Protein AF-A0AAQ0C2B1-F1 (afdb_monomer)

Solvent-accessible surface area (backbone atoms only — not comparable to full-atom values): 13286 Å² total; per-residue (Å²): 134,68,76,77,57,63,66,74,75,57,75,48,73,36,28,40,18,44,53,30,24,50,53,28,52,51,28,47,50,51,52,67,69,47,67,98,78,74,79,53,87,77,52,56,45,44,55,59,55,31,13,59,78,57,73,50,56,42,64,50,19,51,37,23,38,47,22,67,72,57,30,52,71,67,54,44,49,36,21,60,72,56,66,36,53,40,71,40,44,37,50,42,29,73,47,57,65,71,58,40,49,58,33,50,75,64,32,62,67,46,37,51,50,51,16,51,52,48,53,60,71,68,50,73,91,70,77,93,75,81,90,84,80,90,79,85,87,89,85,84,89,91,84,85,86,89,85,90,88,79,90,83,84,94,83,77,81,81,75,75,77,70,59,68,70,59,53,53,52,54,52,50,52,50,32,62,76,70,67,52,60,68,66,63,52,51,50,54,49,59,74,67,60,60,95,83,70,59,62,67,60,51,52,52,51,49,55,53,50,52,59,47,48,59,56,52,67,72,70,111

Nearest PDB structures (foldseek):
  6zkd-assembly1_V  TM=1.939E-01  e=1.535E+00  Ovis aries
  8q1p-assembly1_Y  TM=1.867E-01  e=1.792E+00  Bos taurus
  7v2c-assembly1_V  TM=1.928E-01  e=2.205E+00  Sus scrofa
  7b93-assembly1_Y  TM=1.907E-01  e=3.167E+00  Mus musculus
  8q0m-assembly1_Y  TM=1.874E-01  e=5.047E+00  Bos taurus

Organism: NCBI:txid353

Mean predicted aligned error: 19.46 Å

Radius of gyration: 26.16 Å; Cα contacts (8 Å, |Δi|>4): 152; chains: 1; bounding box: 75×43×77 Å

pLDDT: mean 70.36, std 20.09, range [27.22, 93.25]

Structure (mmCIF, N/CA/C/O backbone):
data_AF-A0AAQ0C2B1-F1
#
_entry.id   AF-A0AAQ0C2B1-F1
#
loop_
_atom_site.group_PDB
_atom_site.id
_atom_site.type_symbol
_atom_site.label_atom_id
_atom_site.label_alt_id
_atom_site.label_comp_id
_atom_site.label_asym_id
_atom_site.label_entity_id
_atom_site.label_seq_id
_atom_site.pdbx_PDB_ins_code
_atom_site.Cartn_x
_atom_site.Cartn_y
_atom_site.Cartn_z
_atom_site.occupancy
_atom_site.B_iso_or_equiv
_atom_site.auth_seq_id
_atom_site.auth_comp_id
_atom_site.auth_asym_id
_atom_site.auth_atom_id
_atom_site.pdbx_PDB_model_num
ATOM 1 N N . MET A 1 1 ? -10.155 25.032 7.505 1.00 44.25 1 MET A N 1
ATOM 2 C CA . MET A 1 1 ? -10.564 24.453 6.199 1.00 44.25 1 MET A CA 1
ATOM 3 C C . MET A 1 1 ? -9.423 24.284 5.176 1.00 44.25 1 MET A C 1
ATOM 5 O O . MET A 1 1 ? -9.689 23.780 4.092 1.00 44.25 1 MET A O 1
ATOM 9 N N . LEU A 1 2 ? -8.152 24.593 5.498 1.00 39.84 2 LEU A N 1
ATOM 10 C CA . LEU A 1 2 ? -7.014 24.322 4.593 1.00 39.84 2 LEU A CA 1
ATOM 11 C C . LEU A 1 2 ? -6.317 22.961 4.826 1.00 39.84 2 LEU A C 1
ATOM 13 O O . LEU A 1 2 ? -5.703 22.435 3.905 1.00 39.84 2 LEU A O 1
ATOM 17 N N . SER A 1 3 ? -6.459 22.338 6.000 1.00 42.38 3 SER A N 1
ATOM 18 C CA . SER A 1 3 ? -5.676 21.140 6.369 1.00 42.38 3 SER A CA 1
ATOM 19 C C . SER A 1 3 ? -6.206 19.807 5.807 1.00 42.38 3 SER A C 1
ATOM 21 O O . SER A 1 3 ? -5.433 18.880 5.576 1.00 42.38 3 SER A O 1
ATOM 23 N N . LEU A 1 4 ? -7.507 19.712 5.501 1.00 44.81 4 LEU A N 1
ATOM 24 C CA . LEU A 1 4 ? -8.115 18.521 4.877 1.00 44.81 4 LEU A CA 1
ATOM 25 C C . LEU A 1 4 ? -7.872 18.442 3.356 1.00 44.81 4 LEU A C 1
ATOM 27 O O . LEU A 1 4 ? -7.979 17.369 2.769 1.00 44.81 4 LEU A O 1
ATOM 31 N N . ASN A 1 5 ? -7.512 19.558 2.707 1.00 40.19 5 ASN A N 1
ATOM 32 C CA . ASN A 1 5 ? -7.232 19.602 1.265 1.00 40.19 5 ASN A CA 1
ATOM 33 C C . ASN A 1 5 ? -5.749 19.389 0.910 1.00 40.19 5 ASN A C 1
ATOM 35 O O . ASN A 1 5 ? -5.464 19.013 -0.226 1.00 40.19 5 ASN A O 1
ATOM 39 N N . LEU A 1 6 ? -4.814 19.545 1.858 1.00 43.47 6 LEU A N 1
ATOM 40 C CA . LEU A 1 6 ? -3.384 19.270 1.633 1.00 43.47 6 LEU A CA 1
ATOM 41 C C . LEU A 1 6 ? -3.117 17.778 1.345 1.00 43.47 6 LEU A C 1
ATOM 43 O O . LEU A 1 6 ? -2.279 17.452 0.509 1.00 43.47 6 LEU A O 1
ATOM 47 N N . HIS A 1 7 ? -3.912 16.882 1.941 1.00 48.50 7 HIS A N 1
ATOM 48 C CA . HIS A 1 7 ? -3.834 15.429 1.736 1.00 48.50 7 HIS A CA 1
ATOM 49 C C . HIS A 1 7 ? -4.564 14.928 0.475 1.00 48.50 7 HIS A C 1
ATOM 51 O O . HIS A 1 7 ? -4.318 13.812 0.032 1.00 48.50 7 HIS A O 1
ATOM 57 N N . ARG A 1 8 ? -5.446 15.731 -0.144 1.00 54.75 8 ARG A N 1
ATOM 58 C CA . ARG A 1 8 ? -6.233 15.302 -1.323 1.00 54.75 8 ARG A CA 1
ATOM 59 C C . ARG A 1 8 ? -5.442 15.270 -2.633 1.00 54.75 8 ARG A C 1
ATOM 61 O O . ARG A 1 8 ? -5.957 14.747 -3.616 1.00 54.75 8 ARG A O 1
ATOM 68 N N . ARG A 1 9 ? -4.243 15.862 -2.685 1.00 57.81 9 ARG A N 1
ATOM 69 C CA . ARG A 1 9 ? -3.481 16.049 -3.939 1.00 57.81 9 ARG A CA 1
ATOM 70 C C . ARG A 1 9 ? -2.057 15.502 -3.915 1.00 57.81 9 ARG A C 1
ATOM 72 O O . ARG A 1 9 ? -1.361 15.606 -4.919 1.00 57.81 9 ARG A O 1
ATOM 79 N N . GLN A 1 10 ? -1.620 14.924 -2.803 1.00 69.06 10 GLN A N 1
ATOM 80 C CA . GLN A 1 10 ? -0.302 14.308 -2.714 1.00 69.06 10 GLN A CA 1
ATOM 81 C C . GLN A 1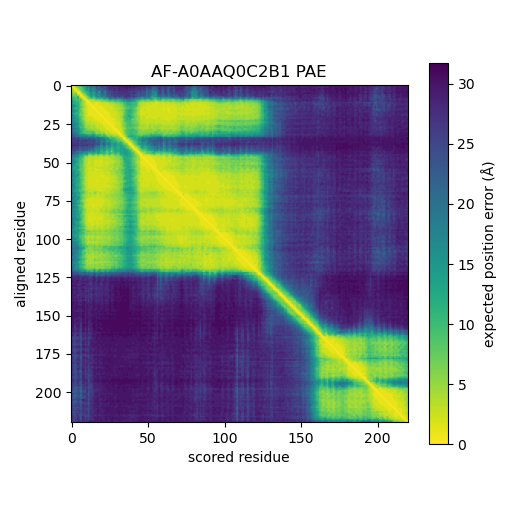 10 ? -0.454 12.800 -2.887 1.00 69.06 10 GLN A C 1
ATOM 83 O O . GLN A 1 10 ? -1.176 12.151 -2.134 1.00 69.06 10 GLN A O 1
ATOM 88 N N . LEU A 1 11 ? 0.206 12.248 -3.906 1.00 76.69 11 LEU A N 1
ATOM 89 C CA . LEU A 1 11 ? 0.270 10.804 -4.105 1.00 76.69 11 LEU A CA 1
ATOM 90 C C . LEU A 1 11 ? 0.937 10.159 -2.886 1.00 76.69 11 LEU A C 1
ATOM 92 O O . LEU A 1 11 ? 2.037 10.556 -2.489 1.00 76.69 11 LEU A O 1
ATOM 96 N N . SER A 1 12 ? 0.299 9.139 -2.313 1.00 86.06 12 SER A N 1
ATOM 97 C CA . SER A 1 12 ? 0.897 8.376 -1.220 1.00 86.06 12 SER A CA 1
ATOM 98 C C . SER A 1 12 ? 2.158 7.647 -1.697 1.00 86.06 12 SER A C 1
ATOM 100 O O . SER A 1 12 ? 2.358 7.416 -2.892 1.00 86.06 12 SER A O 1
ATOM 102 N N . ILE A 1 13 ? 3.021 7.240 -0.762 1.00 86.19 13 ILE A N 1
ATOM 103 C CA . ILE A 1 13 ? 4.246 6.485 -1.079 1.00 86.19 13 ILE A CA 1
ATOM 104 C C . ILE A 1 13 ? 3.927 5.229 -1.904 1.00 86.19 13 ILE A C 1
ATOM 106 O O . ILE A 1 13 ? 4.666 4.904 -2.831 1.00 86.19 13 ILE A O 1
ATOM 110 N N . ALA A 1 14 ? 2.815 4.552 -1.603 1.00 86.06 14 ALA A N 1
ATOM 111 C CA . ALA A 1 14 ? 2.390 3.366 -2.337 1.00 86.06 14 ALA A CA 1
ATOM 112 C C . ALA A 1 14 ? 2.010 3.689 -3.789 1.00 86.06 14 ALA A C 1
ATOM 114 O O . ALA A 1 14 ? 2.415 2.983 -4.708 1.00 86.06 14 ALA A O 1
ATOM 115 N N . GLN A 1 15 ? 1.306 4.801 -3.998 1.00 88.81 15 GLN A N 1
ATOM 116 C CA . GLN A 1 15 ? 0.897 5.254 -5.326 1.00 88.81 15 GLN A CA 1
ATOM 117 C C . GLN A 1 15 ? 2.096 5.720 -6.155 1.00 88.81 15 GLN A C 1
ATOM 119 O O . GLN A 1 15 ? 2.230 5.337 -7.314 1.00 88.81 15 GLN A O 1
ATOM 124 N N . ARG A 1 16 ? 3.016 6.480 -5.544 1.00 89.25 16 ARG A N 1
ATOM 125 C CA . ARG A 1 16 ? 4.289 6.882 -6.166 1.00 89.25 16 ARG A CA 1
ATOM 126 C C . ARG A 1 16 ? 5.096 5.656 -6.579 1.00 89.25 16 ARG A C 1
ATOM 128 O O . ARG A 1 16 ? 5.609 5.622 -7.684 1.00 89.25 16 ARG A O 1
ATOM 135 N N . ALA A 1 17 ? 5.166 4.623 -5.745 1.00 87.62 17 ALA A N 1
ATOM 136 C CA . ALA A 1 17 ? 5.911 3.411 -6.074 1.00 87.62 17 ALA A CA 1
ATOM 137 C C . ALA A 1 17 ? 5.353 2.667 -7.297 1.00 87.62 17 ALA A C 1
ATOM 139 O O . ALA A 1 17 ? 6.138 2.224 -8.130 1.00 87.62 17 ALA A O 1
ATOM 140 N N . VAL A 1 18 ? 4.025 2.574 -7.439 1.00 88.06 18 VAL A N 1
ATOM 141 C CA . VAL A 1 18 ? 3.394 1.973 -8.630 1.00 88.06 18 VAL A CA 1
ATOM 142 C C . VAL A 1 18 ? 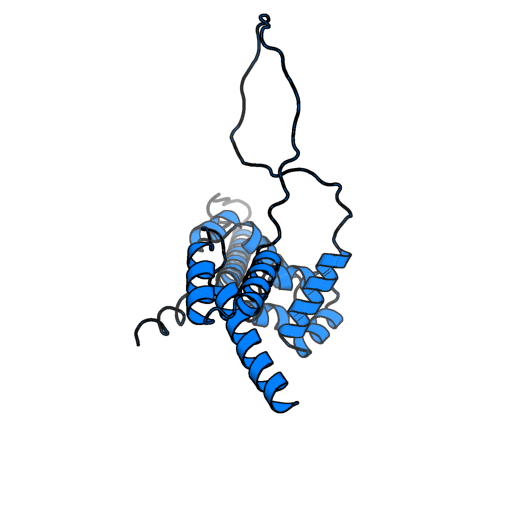3.699 2.794 -9.883 1.00 88.06 18 VAL A C 1
ATOM 144 O O . VA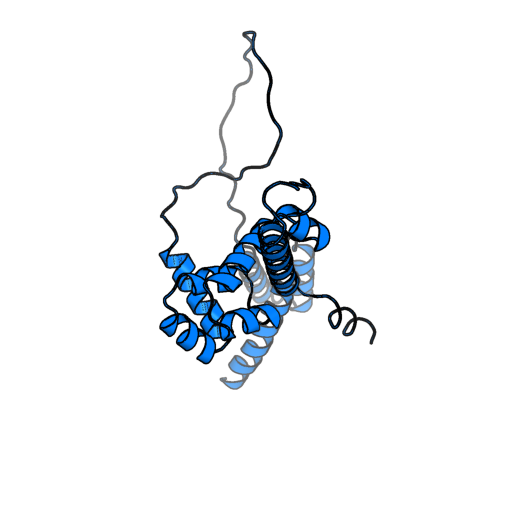L A 1 18 ? 4.124 2.228 -10.884 1.00 88.06 18 VAL A O 1
ATOM 147 N N . ILE A 1 19 ? 3.590 4.124 -9.812 1.00 88.56 19 ILE A N 1
ATOM 148 C CA . ILE A 1 19 ? 3.911 5.006 -10.947 1.00 88.56 19 ILE A CA 1
ATOM 149 C C . ILE A 1 19 ? 5.396 4.895 -11.331 1.00 88.56 19 ILE A C 1
ATOM 151 O O . ILE A 1 19 ? 5.717 4.834 -12.514 1.00 88.56 19 ILE A O 1
ATOM 155 N N . ALA A 1 20 ? 6.312 4.823 -10.356 1.00 87.19 20 ALA A N 1
ATOM 156 C CA . ALA A 1 20 ? 7.737 4.598 -10.623 1.00 87.19 20 ALA A CA 1
ATOM 157 C C . ALA A 1 20 ? 7.978 3.252 -11.315 1.00 87.19 20 ALA A C 1
ATOM 159 O O . ALA A 1 20 ? 8.759 3.184 -12.260 1.00 87.19 20 ALA A O 1
ATOM 160 N N . ALA A 1 21 ? 7.307 2.194 -10.856 1.00 87.94 21 ALA A N 1
ATOM 161 C CA . ALA A 1 21 ? 7.418 0.867 -11.445 1.00 87.94 21 ALA A CA 1
ATOM 162 C C . ALA A 1 21 ? 6.922 0.840 -12.900 1.00 87.94 21 ALA A C 1
ATOM 164 O O . ALA A 1 21 ? 7.595 0.285 -13.768 1.00 87.94 21 ALA A O 1
ATOM 165 N N . GLU A 1 22 ? 5.784 1.478 -13.181 1.00 86.38 22 GLU A N 1
ATOM 166 C CA . GLU A 1 22 ? 5.241 1.612 -14.536 1.00 86.38 22 GLU A CA 1
ATOM 167 C C . GLU A 1 22 ? 6.163 2.440 -15.439 1.00 86.38 22 GLU A C 1
ATOM 169 O O . GLU A 1 22 ? 6.459 2.021 -16.557 1.00 86.38 22 GLU A O 1
ATOM 174 N N . LEU A 1 23 ? 6.682 3.570 -14.947 1.00 85.06 23 LEU A N 1
ATOM 175 C CA . LEU A 1 23 ? 7.605 4.427 -15.694 1.00 85.06 23 LEU A CA 1
ATOM 176 C C . LEU A 1 23 ? 8.901 3.689 -16.058 1.00 85.06 23 LEU A C 1
ATOM 178 O O . LEU A 1 23 ? 9.348 3.760 -17.203 1.00 85.06 23 LEU A O 1
ATOM 182 N N . SER A 1 24 ? 9.478 2.943 -15.110 1.00 84.12 24 SER A N 1
ATOM 183 C CA . SER A 1 24 ? 10.643 2.092 -15.371 1.00 84.12 24 SER A CA 1
ATOM 184 C C . SER A 1 24 ? 10.329 0.992 -16.387 1.00 84.12 24 SER A C 1
ATOM 186 O O . SER A 1 24 ? 11.128 0.763 -17.290 1.00 84.12 24 SER A O 1
ATOM 188 N N . ALA A 1 25 ? 9.164 0.343 -16.293 1.00 82.94 25 ALA A N 1
ATOM 189 C CA . ALA A 1 25 ? 8.771 -0.716 -17.222 1.00 82.94 25 ALA A CA 1
ATOM 190 C C . ALA A 1 25 ? 8.520 -0.201 -18.652 1.00 82.94 25 ALA A C 1
ATOM 192 O O . ALA A 1 25 ? 8.872 -0.880 -19.617 1.00 82.94 25 ALA A O 1
ATOM 193 N N . LEU A 1 26 ? 7.927 0.989 -18.806 1.00 82.19 26 LEU A N 1
ATOM 194 C CA . LEU A 1 26 ? 7.726 1.636 -20.107 1.00 82.19 26 LEU A CA 1
ATOM 195 C C . LEU A 1 26 ? 9.066 1.983 -20.762 1.00 82.19 26 LEU A C 1
ATOM 197 O O . LEU A 1 26 ? 9.311 1.578 -21.896 1.00 82.19 26 LEU A O 1
ATOM 201 N N . ARG A 1 27 ? 9.969 2.624 -20.013 1.00 78.94 27 ARG A N 1
ATOM 202 C CA . ARG A 1 27 ? 11.326 2.967 -20.472 1.00 78.94 27 ARG A CA 1
ATOM 203 C C . ARG A 1 27 ? 12.144 1.732 -20.843 1.00 78.94 27 ARG A C 1
ATOM 205 O O . ARG A 1 27 ? 12.875 1.746 -21.824 1.00 78.94 27 ARG A O 1
ATOM 212 N N . GLU A 1 28 ? 12.010 0.643 -20.085 1.00 78.19 28 GLU A N 1
ATOM 213 C CA . GLU A 1 28 ? 12.671 -0.627 -20.403 1.00 78.19 28 GLU A CA 1
ATOM 214 C C . GLU A 1 28 ? 12.153 -1.228 -21.721 1.00 78.19 28 GLU A C 1
ATOM 216 O O . GLU A 1 28 ? 12.931 -1.795 -22.488 1.00 78.19 28 GLU A O 1
ATOM 221 N N . ARG A 1 29 ? 10.853 -1.096 -22.018 1.00 77.50 29 ARG A N 1
ATOM 222 C CA . ARG A 1 29 ? 10.279 -1.528 -23.304 1.00 77.50 29 ARG A CA 1
ATOM 223 C C . ARG A 1 29 ? 10.745 -0.650 -24.460 1.00 77.50 29 ARG A C 1
ATOM 225 O O . ARG A 1 29 ? 11.100 -1.195 -25.498 1.00 77.50 29 ARG A O 1
ATOM 232 N N . GLU A 1 30 ? 10.775 0.667 -24.275 1.00 75.31 30 GLU A N 1
ATOM 233 C CA . GLU A 1 30 ? 11.295 1.621 -25.265 1.00 75.31 30 GLU A CA 1
ATOM 234 C C . GLU A 1 30 ? 12.771 1.340 -25.574 1.00 75.31 30 GLU A C 1
ATOM 236 O O . GLU A 1 30 ? 13.144 1.209 -26.736 1.00 75.31 30 GLU A O 1
ATOM 241 N N . ALA A 1 31 ? 13.592 1.119 -24.543 1.00 70.94 31 ALA A N 1
ATOM 242 C CA . ALA A 1 31 ? 15.003 0.775 -24.699 1.00 70.94 31 ALA A CA 1
ATOM 243 C C . ALA A 1 31 ? 15.226 -0.569 -25.418 1.00 70.94 31 ALA A C 1
ATOM 245 O O . ALA A 1 31 ? 16.215 -0.720 -26.126 1.00 70.94 31 ALA A O 1
ATOM 246 N N . LYS A 1 32 ? 14.318 -1.543 -25.256 1.00 70.94 32 LYS A N 1
ATOM 247 C CA . LYS A 1 32 ? 14.356 -2.826 -25.986 1.00 70.94 32 LYS A CA 1
ATOM 248 C C . LYS A 1 32 ? 13.837 -2.725 -27.424 1.00 70.94 32 LYS A C 1
ATOM 250 O O . LYS A 1 32 ? 14.148 -3.600 -28.226 1.00 70.94 32 LYS A O 1
ATOM 255 N N . ALA A 1 33 ? 13.013 -1.723 -27.726 1.00 70.69 33 ALA A N 1
ATOM 256 C CA . ALA A 1 33 ? 12.468 -1.481 -29.060 1.00 70.69 33 ALA A CA 1
ATOM 257 C C . ALA A 1 33 ? 13.419 -0.649 -29.938 1.00 70.69 33 ALA A C 1
ATOM 259 O O . ALA A 1 33 ? 13.401 -0.800 -31.160 1.00 70.69 33 ALA A O 1
ATOM 260 N N . SER A 1 34 ? 14.268 0.188 -29.332 1.00 64.06 34 SER A N 1
ATOM 261 C CA . SER A 1 34 ? 15.394 0.825 -30.018 1.00 64.06 34 SER A CA 1
ATOM 262 C C . SER A 1 34 ? 16.446 -0.220 -30.410 1.00 64.06 34 SER A C 1
ATOM 264 O O . SER A 1 34 ? 16.751 -1.135 -29.647 1.00 64.06 34 SER A O 1
ATOM 266 N N . ALA A 1 35 ? 16.975 -0.113 -31.631 1.00 56.94 35 ALA A N 1
ATOM 267 C CA . ALA A 1 35 ? 17.865 -1.106 -32.228 1.00 56.94 35 ALA A CA 1
ATOM 268 C C . ALA A 1 35 ? 19.116 -1.399 -31.363 1.00 56.94 35 ALA A C 1
ATOM 270 O O . ALA A 1 35 ? 19.652 -0.487 -30.726 1.00 56.94 35 ALA A O 1
ATOM 271 N N . PRO A 1 36 ? 19.628 -2.649 -31.360 1.00 50.38 36 PRO A N 1
ATOM 272 C CA . PRO A 1 36 ? 20.829 -3.025 -30.616 1.00 50.38 36 PRO A CA 1
ATOM 273 C C . PRO A 1 36 ? 22.061 -2.332 -31.218 1.00 50.38 36 PRO A C 1
ATOM 275 O O . PRO A 1 36 ? 22.665 -2.826 -32.165 1.00 50.38 36 PRO A O 1
ATOM 278 N N . GLY A 1 37 ? 22.413 -1.159 -30.696 1.00 54.28 37 GLY A N 1
ATOM 279 C CA . GLY A 1 37 ? 23.564 -0.385 -31.170 1.00 54.28 37 GLY A CA 1
ATOM 280 C C . GLY A 1 37 ? 23.618 1.046 -30.640 1.00 54.28 37 GLY A C 1
ATOM 281 O O . GLY A 1 37 ? 24.705 1.567 -30.417 1.00 54.28 37 GLY A O 1
ATOM 282 N N . GLU A 1 38 ? 22.470 1.655 -30.340 1.00 50.41 38 GLU A N 1
ATOM 283 C CA . GLU A 1 38 ? 22.405 2.959 -29.672 1.00 50.41 38 GLU A CA 1
ATOM 284 C C . GLU A 1 38 ? 22.199 2.756 -28.169 1.00 50.41 38 GLU A C 1
ATOM 286 O O . GLU A 1 38 ? 21.137 3.012 -27.604 1.00 50.41 38 GLU A O 1
ATOM 291 N N . THR A 1 39 ? 23.226 2.244 -27.486 1.00 47.75 39 THR A N 1
ATOM 292 C CA . THR A 1 39 ? 23.254 2.236 -26.020 1.00 47.75 39 THR A CA 1
ATOM 293 C C . THR A 1 39 ? 23.544 3.647 -25.524 1.00 47.75 39 THR A C 1
ATOM 295 O O . THR A 1 39 ? 24.626 3.944 -25.017 1.00 47.75 39 THR A O 1
ATOM 298 N N . SER A 1 40 ? 22.577 4.549 -25.660 1.00 47.59 40 SER A N 1
ATOM 299 C CA . SER A 1 40 ? 22.545 5.716 -24.794 1.00 47.59 40 SER A CA 1
ATOM 300 C C . SER A 1 40 ? 22.396 5.173 -23.374 1.00 47.59 40 SER A C 1
ATOM 302 O O . SER A 1 40 ? 21.342 4.658 -22.997 1.00 47.59 40 SER A O 1
ATOM 304 N N . HIS A 1 41 ? 23.469 5.253 -22.586 1.00 48.12 41 HIS A N 1
ATOM 305 C CA . HIS A 1 41 ? 23.475 4.910 -21.161 1.00 48.12 41 HIS A CA 1
ATOM 306 C C . HIS A 1 41 ? 22.384 5.656 -20.355 1.00 48.12 41 HIS A C 1
ATOM 308 O O . HIS A 1 41 ? 22.092 5.271 -19.226 1.00 48.12 41 HIS A O 1
ATOM 314 N N . ASP A 1 42 ? 21.735 6.654 -20.964 1.00 50.22 42 ASP A N 1
ATOM 315 C CA . ASP A 1 42 ? 20.634 7.458 -20.429 1.00 50.22 42 ASP A CA 1
ATOM 316 C C . ASP A 1 42 ? 19.212 6.906 -20.681 1.00 50.22 42 ASP A C 1
ATOM 318 O O . ASP A 1 42 ? 18.250 7.395 -20.082 1.00 50.22 42 ASP A O 1
ATOM 322 N N . SER A 1 43 ? 19.027 5.905 -21.553 1.00 50.88 43 SER A N 1
ATOM 323 C CA . SER A 1 43 ? 17.678 5.533 -22.033 1.00 50.88 43 SER A CA 1
ATOM 324 C C . SER A 1 43 ? 16.902 4.612 -21.087 1.00 50.88 43 SER A C 1
ATOM 326 O O . SER A 1 43 ? 15.673 4.686 -21.007 1.00 50.88 43 SER A O 1
ATOM 328 N N . ALA A 1 44 ? 17.591 3.769 -20.317 1.00 56.12 44 ALA A N 1
ATOM 329 C CA . ALA A 1 44 ? 16.950 2.912 -19.328 1.00 56.12 44 ALA A CA 1
ATOM 330 C C . ALA A 1 44 ? 16.848 3.660 -17.994 1.00 56.12 44 ALA A C 1
ATOM 332 O O . ALA A 1 44 ? 17.810 3.746 -17.232 1.00 56.12 44 ALA A O 1
ATOM 333 N N . MET A 1 45 ? 15.662 4.188 -17.681 1.00 67.31 45 MET A N 1
ATOM 334 C CA . MET A 1 45 ? 15.404 4.716 -16.343 1.00 67.31 45 MET A CA 1
ATOM 335 C C . MET A 1 45 ? 15.384 3.559 -15.336 1.00 67.31 45 MET A C 1
ATOM 337 O O . MET A 1 45 ? 14.350 2.931 -15.094 1.00 67.31 45 MET A O 1
ATOM 341 N N . GLY A 1 46 ? 16.549 3.282 -14.752 1.00 74.81 46 GLY A N 1
ATOM 342 C CA . GLY A 1 46 ? 16.704 2.281 -13.707 1.00 74.81 46 GLY A CA 1
ATOM 343 C C . GLY A 1 46 ? 15.852 2.602 -12.478 1.00 74.81 46 GLY A C 1
ATOM 344 O O . GLY A 1 46 ? 15.482 3.753 -12.233 1.00 74.81 46 GLY A O 1
ATOM 345 N N . ILE A 1 47 ? 15.579 1.569 -11.677 1.00 78.94 47 ILE A N 1
ATOM 346 C CA . ILE A 1 47 ? 14.812 1.642 -10.421 1.00 78.94 47 ILE A CA 1
ATOM 347 C C . ILE A 1 47 ? 15.279 2.813 -9.542 1.00 78.94 47 ILE A C 1
ATOM 349 O O . ILE A 1 47 ? 14.455 3.503 -8.950 1.00 78.94 47 ILE A O 1
ATOM 353 N N . GLU A 1 48 ? 16.587 3.078 -9.486 1.00 81.81 48 GLU A N 1
ATOM 354 C CA . GLU A 1 48 ? 17.146 4.192 -8.715 1.00 81.81 48 GLU A CA 1
ATOM 355 C C . GLU A 1 48 ? 16.772 5.571 -9.257 1.00 81.81 48 GLU A C 1
ATOM 357 O O . GLU A 1 48 ? 16.473 6.479 -8.482 1.00 81.81 48 GLU A O 1
ATOM 362 N N . GLN A 1 49 ? 16.766 5.739 -10.578 1.00 82.00 49 GLN A N 1
ATOM 363 C CA . GLN A 1 49 ? 16.425 7.011 -11.201 1.00 82.00 49 GLN A CA 1
ATOM 364 C C . GLN A 1 49 ? 14.930 7.303 -11.041 1.00 82.00 49 GLN A C 1
ATOM 366 O O . GLN A 1 49 ? 14.559 8.417 -10.669 1.00 82.00 49 GLN A O 1
ATOM 371 N N . ALA A 1 50 ? 14.080 6.288 -11.222 1.00 82.44 50 ALA A N 1
ATOM 372 C CA . ALA A 1 50 ? 12.652 6.393 -10.939 1.00 82.44 50 ALA A CA 1
ATOM 373 C C . ALA A 1 50 ? 12.399 6.695 -9.453 1.00 82.44 50 ALA A C 1
ATOM 375 O O . ALA A 1 50 ? 11.607 7.575 -9.127 1.00 82.44 50 ALA A O 1
ATOM 376 N N . ALA A 1 51 ? 13.125 6.037 -8.545 1.00 83.56 51 ALA A N 1
ATOM 377 C CA . ALA A 1 51 ? 13.031 6.283 -7.110 1.00 83.56 51 ALA A CA 1
ATOM 378 C C . ALA A 1 51 ? 13.415 7.722 -6.726 1.00 83.56 51 ALA A C 1
ATOM 380 O O . ALA A 1 51 ? 12.706 8.339 -5.933 1.00 83.56 51 ALA A O 1
ATOM 381 N N . LYS A 1 52 ? 14.482 8.280 -7.318 1.00 85.94 52 LYS A N 1
ATOM 382 C CA . LYS A 1 52 ? 14.901 9.678 -7.110 1.00 85.94 52 LYS A CA 1
ATOM 383 C C . LYS A 1 52 ? 13.867 10.673 -7.633 1.00 85.94 52 LYS A C 1
ATOM 385 O O . LYS A 1 52 ? 13.466 11.562 -6.888 1.00 85.94 52 LYS A O 1
ATOM 390 N N . LEU A 1 53 ? 13.396 10.498 -8.871 1.00 82.88 53 LEU A N 1
ATOM 391 C CA . LEU A 1 53 ? 12.384 11.372 -9.488 1.00 82.88 53 LEU A CA 1
ATOM 392 C C . LEU A 1 53 ? 11.100 11.430 -8.666 1.00 82.88 53 LEU A C 1
ATOM 394 O O . LEU A 1 53 ? 10.504 12.486 -8.469 1.00 82.88 53 LEU A O 1
ATOM 398 N N . LEU A 1 54 ? 10.695 10.270 -8.166 1.00 82.44 54 LEU A N 1
ATOM 399 C CA . LEU A 1 54 ? 9.502 10.109 -7.365 1.00 82.44 54 LEU A CA 1
ATOM 400 C C . LEU A 1 54 ? 9.796 10.147 -5.875 1.00 82.44 54 LEU A C 1
ATOM 402 O O . LEU A 1 54 ? 8.890 9.797 -5.141 1.00 82.44 54 LEU A O 1
ATOM 406 N N . GLY A 1 55 ? 10.977 10.586 -5.419 1.00 85.00 55 GLY A N 1
ATOM 407 C CA . GLY A 1 55 ? 11.368 10.790 -4.015 1.00 85.00 55 GLY A CA 1
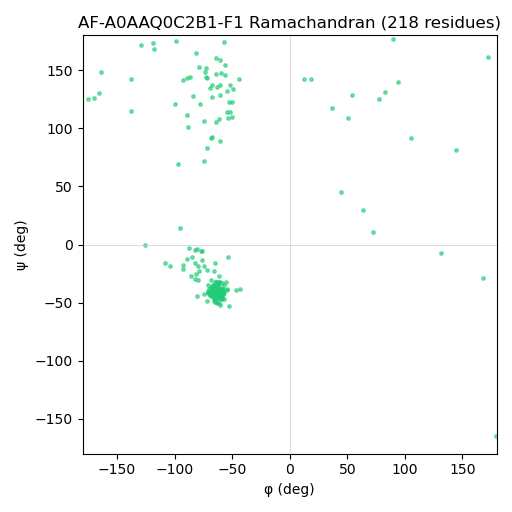ATOM 408 C C . GLY A 1 55 ? 10.981 9.662 -3.047 1.00 85.00 55 GLY A C 1
ATOM 409 O O . GLY A 1 55 ? 10.418 9.938 -1.984 1.00 85.00 55 GLY A O 1
ATOM 410 N N . ILE A 1 56 ? 11.206 8.408 -3.435 1.00 88.25 56 ILE A N 1
ATOM 411 C CA . ILE A 1 56 ? 10.933 7.197 -2.645 1.00 88.25 56 ILE A CA 1
ATOM 412 C C . ILE A 1 56 ? 12.165 6.290 -2.614 1.00 88.25 56 ILE A C 1
ATOM 414 O O . ILE A 1 56 ? 13.143 6.526 -3.315 1.00 88.25 56 ILE A O 1
ATOM 418 N N . SER A 1 57 ? 12.138 5.236 -1.793 1.00 88.19 57 SER A N 1
ATOM 419 C CA . SER A 1 57 ? 13.253 4.289 -1.745 1.00 88.19 57 SER A CA 1
ATOM 420 C C . SER A 1 57 ? 13.288 3.400 -3.004 1.00 88.19 57 SER A C 1
ATOM 422 O O . SER A 1 57 ? 12.232 2.958 -3.472 1.00 88.19 57 SER A O 1
ATOM 424 N N . PRO A 1 58 ? 14.484 3.046 -3.515 1.00 87.44 58 PRO A N 1
ATOM 425 C CA . PRO A 1 58 ? 14.631 2.074 -4.604 1.00 87.44 58 PRO A CA 1
ATOM 426 C C . PRO A 1 58 ? 13.978 0.726 -4.286 1.00 87.44 58 PRO A C 1
ATOM 428 O O . PRO A 1 58 ? 13.423 0.062 -5.159 1.00 87.44 58 PRO A O 1
ATOM 431 N N . ARG A 1 59 ? 13.979 0.339 -3.003 1.00 89.12 59 ARG A N 1
ATOM 432 C CA . ARG A 1 59 ? 13.319 -0.879 -2.529 1.00 89.12 59 ARG A CA 1
ATOM 433 C C . ARG A 1 59 ? 11.808 -0.832 -2.750 1.00 89.12 59 ARG A C 1
ATOM 435 O O . ARG A 1 59 ? 11.255 -1.817 -3.218 1.00 89.12 59 ARG A O 1
ATOM 442 N N . SER A 1 60 ? 11.154 0.299 -2.478 1.00 86.75 60 SER A N 1
ATOM 443 C CA . SER A 1 60 ? 9.716 0.458 -2.731 1.00 86.75 60 SER A CA 1
ATOM 444 C C . SER A 1 60 ? 9.380 0.342 -4.216 1.00 86.75 60 SER A C 1
ATOM 446 O O . SER A 1 60 ? 8.372 -0.271 -4.556 1.00 86.75 60 SER A O 1
ATOM 448 N N . VAL A 1 61 ? 10.228 0.888 -5.092 1.00 89.12 61 VAL A N 1
ATOM 449 C CA . VAL A 1 61 ? 10.065 0.760 -6.548 1.00 89.12 61 VAL A CA 1
ATOM 450 C C . VAL A 1 61 ? 10.229 -0.696 -6.982 1.00 89.12 61 VAL A C 1
ATOM 452 O O . VAL A 1 61 ? 9.369 -1.216 -7.678 1.00 89.12 61 VAL A O 1
ATOM 455 N N . SER A 1 62 ? 11.264 -1.392 -6.503 1.00 88.88 62 SER A N 1
ATOM 456 C CA . SER A 1 62 ? 11.483 -2.817 -6.796 1.00 88.88 62 SER A CA 1
ATOM 457 C C . SER A 1 62 ? 10.314 -3.702 -6.339 1.00 88.88 62 SER A C 1
ATOM 459 O O . SER A 1 62 ? 9.795 -4.505 -7.118 1.00 88.88 62 SER A O 1
ATOM 461 N N . SER A 1 63 ? 9.835 -3.504 -5.105 1.00 89.12 63 SER A N 1
ATOM 462 C CA . SER A 1 63 ? 8.655 -4.201 -4.590 1.00 89.12 63 SER A CA 1
ATOM 463 C C . SER A 1 63 ? 7.418 -3.911 -5.448 1.00 89.12 63 SER A C 1
ATOM 465 O O . SER A 1 63 ? 6.699 -4.840 -5.805 1.00 89.12 63 SER A O 1
ATOM 467 N N . ALA A 1 64 ? 7.181 -2.654 -5.841 1.00 90.31 64 ALA A N 1
ATOM 468 C CA . ALA A 1 64 ? 6.057 -2.297 -6.708 1.00 90.31 64 ALA A CA 1
ATOM 469 C C . ALA A 1 64 ? 6.172 -2.923 -8.107 1.00 90.31 64 ALA A C 1
ATOM 471 O O . ALA A 1 64 ? 5.188 -3.473 -8.596 1.00 90.31 64 ALA A O 1
ATOM 472 N N . SER A 1 65 ? 7.362 -2.940 -8.714 1.00 89.94 65 SER A N 1
ATOM 473 C CA . SER A 1 65 ? 7.608 -3.615 -9.997 1.00 89.94 65 SER A CA 1
ATOM 474 C C . SER A 1 65 ? 7.273 -5.100 -9.934 1.00 89.94 65 SER A C 1
ATOM 476 O O . SER A 1 65 ? 6.699 -5.654 -10.872 1.00 89.94 65 SER A O 1
ATOM 478 N N . ARG A 1 66 ? 7.572 -5.753 -8.807 1.00 90.12 66 ARG A N 1
ATOM 479 C CA . ARG A 1 66 ? 7.190 -7.146 -8.586 1.00 90.12 66 ARG A CA 1
ATOM 480 C C . ARG A 1 66 ? 5.675 -7.319 -8.502 1.00 90.12 66 ARG A C 1
ATOM 482 O O . ARG A 1 66 ? 5.147 -8.214 -9.154 1.00 90.12 66 ARG A O 1
ATOM 489 N N . VAL A 1 67 ? 4.977 -6.452 -7.766 1.00 91.94 67 VAL A N 1
ATOM 490 C CA . VAL A 1 67 ? 3.505 -6.486 -7.683 1.00 91.94 67 VAL A CA 1
ATOM 491 C C . VAL A 1 67 ? 2.866 -6.263 -9.054 1.00 91.94 67 VAL A C 1
ATOM 493 O O . VAL A 1 67 ? 1.934 -6.976 -9.396 1.00 91.94 67 VAL A O 1
ATOM 496 N N . VAL A 1 68 ? 3.380 -5.340 -9.870 1.00 89.94 68 VAL A N 1
ATOM 497 C CA . VAL A 1 68 ? 2.863 -5.097 -11.231 1.00 89.94 68 VAL A CA 1
ATOM 498 C C . VAL A 1 68 ? 3.090 -6.305 -12.152 1.00 89.94 68 VAL A C 1
ATOM 500 O O . VAL A 1 68 ? 2.255 -6.594 -13.005 1.00 89.94 68 VAL A O 1
ATOM 503 N N . ARG A 1 69 ? 4.199 -7.036 -11.983 1.00 87.81 69 ARG A N 1
ATOM 504 C CA . ARG A 1 69 ? 4.545 -8.200 -12.817 1.00 87.81 69 ARG A CA 1
ATOM 505 C C . ARG A 1 69 ? 3.826 -9.489 -12.408 1.00 87.81 69 ARG A C 1
ATOM 507 O O . ARG A 1 69 ? 3.402 -10.257 -13.268 1.00 87.81 69 ARG A O 1
ATOM 514 N N . GLU A 1 70 ? 3.772 -9.766 -11.110 1.00 89.69 70 GLU A N 1
ATOM 515 C CA . GLU A 1 70 ? 3.315 -11.047 -10.544 1.00 89.69 70 GLU A CA 1
ATOM 516 C C . GLU A 1 70 ? 1.902 -10.961 -9.946 1.00 89.69 70 GLU A C 1
ATOM 518 O O . GLU A 1 70 ? 1.243 -11.986 -9.755 1.00 89.69 70 GLU A O 1
ATOM 523 N N . GLY A 1 71 ? 1.430 -9.748 -9.654 1.00 89.50 71 GLY A N 1
ATOM 524 C CA . GLY A 1 71 ? 0.139 -9.491 -9.036 1.00 89.50 71 GLY A CA 1
ATOM 525 C C . GLY A 1 71 ? -1.039 -9.567 -10.005 1.00 89.50 71 GLY A C 1
ATOM 526 O O . GLY A 1 71 ? -0.926 -9.302 -11.201 1.00 89.50 71 GLY A O 1
ATOM 527 N N . VAL A 1 72 ? -2.207 -9.900 -9.465 1.00 92.19 72 VAL A N 1
ATOM 528 C CA . VAL A 1 72 ? -3.495 -9.777 -10.165 1.00 92.19 72 VAL A CA 1
ATOM 529 C C . VAL A 1 72 ? -3.916 -8.301 -10.286 1.00 92.19 72 VAL A C 1
ATOM 531 O O . VAL A 1 72 ? -3.555 -7.496 -9.424 1.00 92.19 72 VAL A O 1
ATOM 534 N N . PRO A 1 73 ? -4.699 -7.912 -11.313 1.00 89.88 73 PRO A N 1
ATOM 535 C CA . PRO A 1 73 ? -5.061 -6.506 -11.543 1.00 89.88 73 PRO A CA 1
ATOM 536 C C . PRO A 1 73 ? -5.768 -5.862 -10.341 1.00 89.88 73 PRO A C 1
ATOM 538 O O . PRO A 1 73 ? -5.521 -4.705 -10.019 1.00 89.88 73 PRO A O 1
ATOM 541 N N . GLU A 1 74 ? -6.579 -6.631 -9.616 1.00 90.56 74 GLU A N 1
ATOM 542 C CA . GLU A 1 74 ? -7.262 -6.181 -8.397 1.00 90.56 74 GLU A CA 1
ATOM 543 C C . GLU A 1 74 ? -6.282 -5.791 -7.277 1.00 90.56 74 GLU A C 1
ATOM 545 O O . GLU A 1 74 ? -6.507 -4.812 -6.561 1.00 90.56 74 GLU A O 1
ATOM 550 N N . LEU A 1 75 ? -5.170 -6.525 -7.149 1.00 89.44 75 LEU A N 1
ATOM 551 C CA . LEU A 1 75 ? -4.113 -6.250 -6.176 1.00 89.44 75 LEU A CA 1
ATOM 552 C C . LEU A 1 75 ? -3.377 -4.957 -6.540 1.00 89.44 75 LEU A C 1
ATOM 554 O O . LEU A 1 75 ? -3.142 -4.117 -5.672 1.00 89.44 75 LEU A O 1
ATOM 558 N N . VAL A 1 76 ? -3.051 -4.778 -7.823 1.00 91.25 76 VAL A N 1
ATOM 559 C CA . VAL A 1 76 ? -2.393 -3.565 -8.331 1.00 91.25 76 VAL A CA 1
ATOM 560 C C . VAL A 1 76 ? -3.282 -2.341 -8.103 1.00 91.25 76 VAL A C 1
ATOM 562 O O . VAL A 1 76 ? -2.821 -1.339 -7.555 1.00 91.25 76 VAL A O 1
ATOM 565 N N . GLU A 1 77 ? -4.576 -2.438 -8.410 1.00 88.88 77 GLU A N 1
ATOM 566 C CA . GLU A 1 77 ? -5.540 -1.356 -8.182 1.00 88.88 77 GLU A CA 1
ATOM 567 C C . GLU A 1 77 ? -5.736 -1.042 -6.690 1.00 88.88 77 GLU A C 1
ATOM 569 O O . GLU A 1 77 ? -5.881 0.121 -6.299 1.00 88.88 77 GLU A O 1
ATOM 574 N N . ALA A 1 78 ? -5.675 -2.040 -5.805 1.00 87.06 78 ALA A N 1
ATOM 575 C CA . ALA A 1 78 ? -5.703 -1.802 -4.361 1.00 87.06 78 ALA A CA 1
ATOM 576 C C . ALA A 1 78 ? -4.496 -0.972 -3.878 1.00 87.06 78 ALA A C 1
ATOM 578 O O . ALA A 1 78 ? -4.652 -0.101 -3.016 1.00 87.06 78 ALA A O 1
ATOM 579 N N . VAL A 1 79 ? -3.311 -1.183 -4.459 1.00 88.62 79 VAL A N 1
ATOM 580 C CA . VAL A 1 79 ? -2.111 -0.381 -4.162 1.00 88.62 79 VAL A CA 1
ATOM 581 C C . VAL A 1 79 ? -2.200 1.005 -4.808 1.00 88.62 79 VAL A C 1
ATOM 583 O O . VAL A 1 79 ? -1.921 2.011 -4.154 1.00 88.62 79 VAL A O 1
ATOM 586 N N . ARG A 1 80 ? -2.662 1.087 -6.060 1.00 86.75 80 ARG A N 1
ATOM 587 C CA . ARG A 1 80 ? -2.835 2.339 -6.819 1.00 86.75 80 ARG A CA 1
ATOM 588 C C . ARG A 1 80 ? -3.861 3.287 -6.197 1.00 86.75 80 ARG A C 1
ATOM 590 O O . ARG A 1 80 ? -3.703 4.504 -6.236 1.00 86.75 80 ARG A O 1
ATOM 597 N N . THR A 1 81 ? -4.895 2.745 -5.566 1.00 84.44 81 THR A N 1
ATOM 598 C CA . THR A 1 81 ? -5.879 3.525 -4.796 1.00 84.44 81 THR A CA 1
ATOM 599 C C . THR A 1 81 ? -5.390 3.885 -3.391 1.00 84.44 81 THR A C 1
ATOM 601 O O . THR A 1 81 ? -6.079 4.595 -2.667 1.00 84.44 81 THR A O 1
ATOM 604 N N . GLY A 1 82 ? -4.204 3.413 -2.988 1.00 82.75 82 GLY A N 1
ATOM 605 C CA . GLY A 1 82 ? -3.634 3.661 -1.666 1.00 82.75 82 GLY A CA 1
ATOM 606 C C . GLY A 1 82 ? -4.320 2.892 -0.534 1.00 82.75 82 GLY A C 1
ATOM 607 O O . GLY A 1 82 ? -4.038 3.162 0.630 1.00 82.75 82 GLY A O 1
ATOM 608 N N . ARG A 1 83 ? -5.196 1.926 -0.848 1.00 84.31 83 ARG A N 1
ATOM 609 C CA . ARG A 1 83 ? -5.897 1.098 0.151 1.00 84.31 83 ARG A CA 1
ATOM 610 C C . ARG A 1 83 ? -4.972 0.091 0.837 1.00 84.31 83 ARG A C 1
ATOM 612 O O . ARG A 1 83 ? -5.290 -0.386 1.922 1.00 84.31 83 ARG A O 1
ATOM 619 N N . VAL A 1 84 ? -3.853 -0.254 0.198 1.00 86.38 84 VAL A N 1
ATOM 620 C CA . VAL A 1 84 ? -2.879 -1.250 0.666 1.00 86.38 84 VAL A CA 1
ATOM 621 C C . VAL A 1 84 ? -1.459 -0.725 0.438 1.00 86.38 84 VAL A C 1
ATOM 623 O O . VAL A 1 84 ? -1.173 -0.090 -0.575 1.00 86.38 84 VAL A O 1
ATOM 626 N N . SER A 1 85 ? -0.545 -1.012 1.370 1.00 87.81 85 SER A N 1
ATOM 627 C CA . SER A 1 85 ? 0.879 -0.716 1.198 1.00 87.81 85 SER A CA 1
ATOM 628 C C . SER A 1 85 ? 1.563 -1.667 0.205 1.00 87.81 85 SER A C 1
ATOM 630 O O . SER A 1 85 ? 1.248 -2.853 0.118 1.00 87.81 85 SER A O 1
ATOM 632 N N . VAL A 1 86 ? 2.579 -1.164 -0.499 1.00 90.62 86 VAL A N 1
ATOM 633 C CA . VAL A 1 86 ? 3.363 -1.945 -1.477 1.00 90.62 86 VAL A CA 1
ATOM 634 C C . VAL A 1 86 ? 4.013 -3.170 -0.836 1.00 90.62 86 VAL A C 1
ATOM 636 O O . VAL A 1 86 ? 4.015 -4.242 -1.425 1.00 90.62 86 VAL A O 1
ATOM 639 N N . SER A 1 87 ? 4.519 -3.041 0.395 1.00 89.56 87 SER A N 1
ATOM 640 C CA . SER A 1 87 ? 5.143 -4.162 1.108 1.00 89.56 87 SER A CA 1
ATOM 641 C C . SER A 1 87 ? 4.143 -5.279 1.413 1.00 89.56 87 SER A C 1
ATOM 643 O O . SER A 1 87 ? 4.482 -6.450 1.270 1.00 89.56 87 SER A O 1
ATOM 645 N N . ALA A 1 88 ? 2.910 -4.943 1.806 1.00 88.06 88 ALA A N 1
ATOM 646 C CA . ALA A 1 88 ? 1.880 -5.953 2.025 1.00 88.06 88 ALA A CA 1
ATOM 647 C C . ALA A 1 88 ? 1.501 -6.645 0.708 1.00 88.06 88 ALA A C 1
ATOM 649 O O . ALA A 1 88 ? 1.419 -7.872 0.656 1.00 88.06 88 ALA A O 1
ATOM 650 N N . ALA A 1 89 ? 1.340 -5.866 -0.362 1.00 89.62 89 ALA A N 1
ATOM 651 C CA . ALA A 1 89 ? 1.035 -6.396 -1.683 1.00 89.62 89 ALA A CA 1
ATOM 652 C C . ALA A 1 89 ? 2.159 -7.283 -2.247 1.00 89.62 89 ALA A C 1
ATOM 654 O O . ALA A 1 89 ? 1.859 -8.302 -2.859 1.00 89.62 89 ALA A O 1
ATOM 655 N N . GLU A 1 90 ? 3.431 -6.972 -1.977 1.00 93.25 90 GLU A N 1
ATOM 656 C CA . GLU A 1 90 ? 4.576 -7.803 -2.380 1.00 93.25 90 GLU A CA 1
ATOM 657 C C . GLU A 1 90 ? 4.517 -9.206 -1.761 1.00 93.25 90 GLU A C 1
ATOM 659 O O . GLU A 1 90 ? 4.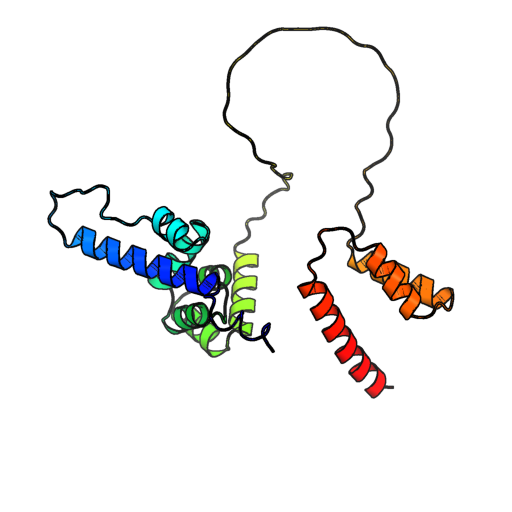838 -10.193 -2.415 1.00 93.25 90 GLU A O 1
ATOM 664 N N . HIS A 1 91 ? 4.097 -9.330 -0.500 1.00 91.38 91 HIS A N 1
ATOM 665 C CA . HIS A 1 91 ? 3.938 -10.649 0.117 1.00 91.38 91 HIS A CA 1
ATOM 666 C C . HIS A 1 91 ? 2.802 -11.444 -0.531 1.00 91.38 91 HIS A C 1
ATOM 668 O O . HIS A 1 91 ? 2.942 -12.646 -0.743 1.00 91.38 91 HIS A O 1
ATOM 674 N N . VAL A 1 92 ? 1.697 -10.777 -0.871 1.00 89.00 92 VAL A N 1
ATOM 675 C CA . VAL A 1 92 ? 0.544 -11.417 -1.518 1.00 89.00 92 VAL A CA 1
ATOM 676 C C . VAL A 1 92 ? 0.861 -11.805 -2.963 1.00 89.00 92 VAL A C 1
ATOM 678 O O . VAL A 1 92 ? 0.436 -12.873 -3.393 1.00 89.00 92 VAL A O 1
ATOM 681 N N . SER A 1 93 ? 1.670 -11.024 -3.689 1.00 91.25 93 SER A N 1
ATOM 682 C CA . SER A 1 93 ? 2.048 -11.329 -5.077 1.00 91.25 93 SER A CA 1
ATOM 683 C C . SER A 1 93 ? 2.889 -12.602 -5.222 1.00 91.25 93 SER A C 1
ATOM 685 O O . SER A 1 93 ? 3.009 -13.124 -6.324 1.00 91.25 93 SER A O 1
ATOM 687 N N . LYS A 1 94 ? 3.462 -13.122 -4.126 1.00 90.44 94 LYS A N 1
ATOM 688 C CA . LYS A 1 94 ? 4.168 -14.415 -4.108 1.00 90.44 94 LYS A CA 1
ATOM 689 C C . LYS A 1 94 ? 3.233 -15.627 -4.167 1.00 90.44 94 LYS A C 1
ATOM 691 O O . LYS A 1 94 ? 3.707 -16.731 -4.409 1.00 90.44 94 LYS A O 1
ATOM 696 N N . LEU A 1 95 ? 1.949 -15.449 -3.854 1.00 89.62 95 LEU A N 1
ATOM 697 C CA . LEU A 1 95 ? 0.961 -16.528 -3.868 1.00 89.62 95 LEU A CA 1
ATOM 698 C C . LEU A 1 95 ? 0.446 -16.792 -5.287 1.00 89.62 95 LEU A C 1
ATOM 700 O O . LEU A 1 95 ? 0.559 -15.944 -6.168 1.00 89.62 95 LEU A O 1
ATOM 704 N N . ASP A 1 96 ? -0.208 -17.935 -5.485 1.00 90.06 96 ASP A N 1
ATOM 705 C CA . ASP A 1 96 ? -0.896 -18.251 -6.739 1.00 90.06 96 ASP A CA 1
ATOM 706 C C . ASP A 1 96 ? -1.999 -17.236 -7.062 1.00 90.06 96 ASP A C 1
ATOM 708 O O . ASP A 1 96 ? -2.692 -16.743 -6.165 1.00 90.06 96 ASP A O 1
ATOM 712 N N . ARG A 1 97 ? -2.226 -16.975 -8.356 1.00 89.56 97 ARG A N 1
ATOM 713 C CA . ARG A 1 97 ? -3.200 -15.970 -8.825 1.00 89.56 97 ARG A CA 1
ATOM 714 C C . ARG A 1 97 ? -4.607 -16.173 -8.257 1.00 89.56 97 ARG A C 1
ATOM 716 O O . ARG A 1 97 ? -5.238 -15.194 -7.869 1.00 89.56 97 ARG A O 1
ATOM 723 N N . THR A 1 98 ? -5.067 -17.418 -8.137 1.00 88.56 98 THR A N 1
ATOM 724 C CA . THR A 1 98 ? -6.379 -17.747 -7.553 1.00 88.56 98 THR A CA 1
ATOM 725 C C . THR A 1 98 ? -6.478 -17.285 -6.099 1.00 88.56 98 THR A C 1
ATOM 727 O O . THR A 1 98 ? -7.430 -16.607 -5.723 1.00 88.56 98 THR A O 1
ATOM 730 N N . ARG A 1 99 ? -5.448 -17.554 -5.284 1.00 88.31 99 ARG A N 1
ATOM 731 C CA . ARG A 1 99 ? -5.407 -17.088 -3.889 1.00 88.31 99 ARG A CA 1
ATOM 732 C C . ARG A 1 99 ? -5.318 -15.572 -3.797 1.00 88.31 99 ARG A C 1
ATOM 734 O O . ARG A 1 99 ? -5.934 -14.986 -2.911 1.00 88.31 99 ARG A O 1
ATOM 741 N N . GLN A 1 100 ? -4.574 -14.927 -4.696 1.00 88.75 100 GLN A N 1
ATOM 742 C CA . GLN A 1 100 ? -4.516 -13.467 -4.735 1.00 88.75 100 GLN A CA 1
ATOM 743 C C . GLN A 1 100 ? -5.908 -12.861 -4.972 1.00 88.75 100 GLN A C 1
ATOM 745 O O . GLN A 1 100 ? -6.291 -11.954 -4.236 1.00 88.75 100 GLN A O 1
ATOM 750 N N . GLN A 1 101 ? -6.678 -13.390 -5.931 1.00 89.12 101 GLN A N 1
ATOM 751 C CA . GLN A 1 101 ? -8.055 -12.953 -6.216 1.00 89.12 101 GLN A CA 1
ATOM 752 C C . GLN A 1 101 ? -8.983 -13.166 -5.019 1.00 89.12 101 GLN A C 1
ATOM 754 O O . GLN A 1 101 ? -9.682 -12.244 -4.610 1.00 89.12 101 GLN A O 1
ATOM 759 N N . GLU A 1 102 ? -8.945 -14.342 -4.387 1.00 88.88 102 GLU A N 1
ATOM 760 C CA . GLU A 1 102 ? -9.754 -14.613 -3.191 1.00 88.88 102 GLU A CA 1
ATOM 761 C C . GLU A 1 102 ? -9.471 -13.624 -2.053 1.00 88.88 102 GLU A C 1
ATOM 763 O O . GLU A 1 102 ? -10.381 -13.200 -1.338 1.00 88.88 102 GLU A O 1
ATOM 768 N N . ILE A 1 103 ? -8.200 -13.266 -1.856 1.00 87.94 103 ILE A N 1
ATOM 769 C CA . ILE A 1 103 ? -7.788 -12.304 -0.832 1.00 87.94 103 ILE A CA 1
ATOM 770 C C . ILE A 1 103 ? -8.231 -10.884 -1.217 1.00 87.94 103 ILE A C 1
ATOM 772 O O . ILE A 1 103 ? -8.696 -10.144 -0.349 1.00 87.94 103 ILE A O 1
ATOM 776 N N . CYS A 1 104 ? -8.131 -10.512 -2.497 1.00 86.75 104 CYS A N 1
ATOM 777 C CA . CYS A 1 104 ? -8.583 -9.214 -3.002 1.00 86.75 104 CYS A CA 1
ATOM 778 C C . CYS A 1 104 ? -10.104 -9.047 -2.872 1.00 86.75 104 CYS A C 1
ATOM 780 O O . CYS A 1 104 ? -10.560 -8.005 -2.397 1.00 86.75 104 CYS A O 1
ATOM 782 N N . ALA A 1 105 ? -10.878 -10.091 -3.182 1.00 86.00 105 ALA A N 1
ATOM 783 C CA . ALA A 1 105 ? -12.336 -10.104 -3.058 1.00 86.00 105 ALA A CA 1
ATOM 784 C C . ALA A 1 105 ? -12.815 -9.888 -1.610 1.00 86.00 105 ALA A C 1
ATOM 786 O O . ALA A 1 105 ? -13.844 -9.258 -1.376 1.00 86.00 105 ALA A O 1
ATOM 787 N N . LYS A 1 106 ? -12.044 -10.354 -0.619 1.00 85.56 106 LYS A N 1
ATOM 788 C CA . LYS A 1 106 ? -12.330 -10.163 0.816 1.00 85.56 106 LYS A CA 1
ATOM 789 C C . LYS A 1 106 ? -11.995 -8.750 1.327 1.00 85.56 106 LYS A C 1
ATOM 791 O O . LYS A 1 106 ? -12.282 -8.432 2.482 1.00 85.56 106 LYS A O 1
ATOM 796 N N . GLY A 1 107 ? -11.395 -7.897 0.493 1.00 85.19 107 GLY A N 1
ATOM 797 C CA . GLY A 1 107 ? -11.125 -6.487 0.781 1.00 85.19 107 GLY A CA 1
ATOM 798 C C . GLY A 1 107 ? -9.780 -6.190 1.461 1.00 85.19 107 GLY A C 1
ATOM 799 O O . GLY A 1 107 ? -8.997 -7.074 1.815 1.00 85.19 107 GLY A O 1
ATOM 800 N N . ALA A 1 108 ? -9.503 -4.897 1.673 1.00 80.00 108 ALA A N 1
ATOM 801 C CA . ALA A 1 108 ? -8.186 -4.391 2.093 1.00 80.00 108 ALA A CA 1
ATOM 802 C C . ALA A 1 108 ? -7.706 -4.912 3.466 1.00 80.00 108 ALA A C 1
ATOM 804 O O . ALA A 1 108 ? -6.509 -5.143 3.669 1.00 80.00 108 ALA A O 1
ATOM 805 N N . LEU A 1 109 ? -8.631 -5.140 4.407 1.00 79.38 109 LEU A N 1
ATOM 806 C CA . LEU A 1 109 ? -8.307 -5.696 5.726 1.00 79.38 109 LEU A CA 1
ATOM 807 C C . LEU A 1 109 ? -7.869 -7.161 5.635 1.00 79.38 109 LEU A C 1
ATOM 809 O O . LEU A 1 109 ? -6.904 -7.552 6.292 1.00 79.38 109 LEU A O 1
ATOM 813 N N . ALA A 1 110 ? -8.547 -7.965 4.812 1.00 84.94 110 ALA A N 1
ATOM 814 C CA . ALA A 1 110 ? -8.173 -9.357 4.581 1.00 84.94 110 ALA A CA 1
ATOM 815 C C . ALA A 1 110 ? -6.805 -9.449 3.901 1.00 84.94 110 ALA A C 1
ATOM 817 O O . ALA A 1 110 ? -5.981 -10.276 4.282 1.00 84.94 110 ALA A O 1
ATOM 818 N N . LEU A 1 111 ? -6.527 -8.534 2.974 1.00 85.56 111 LEU A N 1
ATOM 819 C CA . LEU A 1 111 ? -5.250 -8.461 2.280 1.00 85.56 111 LEU A CA 1
ATOM 820 C C . LEU A 1 111 ? -4.091 -8.109 3.214 1.00 85.56 111 LEU A C 1
ATOM 822 O O . LEU A 1 111 ? -3.051 -8.765 3.195 1.00 85.56 111 LEU A O 1
ATOM 826 N N . SER A 1 112 ? -4.304 -7.144 4.109 1.00 83.31 112 SER A N 1
ATOM 827 C CA . SER A 1 112 ? -3.322 -6.775 5.134 1.00 83.31 112 SER A CA 1
ATOM 828 C C . SER A 1 112 ? -3.070 -7.912 6.134 1.00 83.31 112 SER A C 1
ATOM 830 O O . SER A 1 112 ? -1.927 -8.151 6.529 1.00 83.31 112 SER A O 1
ATOM 832 N N . LYS A 1 113 ? -4.121 -8.648 6.526 1.00 86.62 113 LYS A N 1
ATOM 833 C CA . LYS A 1 113 ? -4.005 -9.834 7.393 1.00 86.62 113 LYS A CA 1
ATOM 834 C C . LYS A 1 113 ? -3.250 -10.969 6.699 1.00 86.62 113 LYS A C 1
ATOM 836 O O . LYS A 1 113 ? -2.285 -11.475 7.266 1.00 86.62 113 LYS A O 1
ATOM 841 N N . ALA A 1 114 ? -3.619 -11.300 5.464 1.00 84.94 114 ALA A N 1
ATOM 842 C CA . ALA A 1 114 ? -2.950 -12.330 4.675 1.00 84.94 114 ALA A CA 1
ATOM 843 C C . ALA A 1 114 ? -1.466 -11.995 4.469 1.00 84.94 114 ALA A C 1
ATOM 845 O O . ALA A 1 114 ? -0.605 -12.835 4.713 1.00 84.94 114 ALA A O 1
ATOM 846 N N . ALA A 1 115 ? -1.144 -10.744 4.129 1.00 86.44 115 ALA A N 1
ATOM 847 C CA . ALA A 1 115 ? 0.237 -10.285 4.019 1.00 86.44 115 ALA A CA 1
ATOM 848 C C . ALA A 1 115 ? 1.022 -10.463 5.329 1.00 86.44 115 ALA A C 1
ATOM 850 O O . ALA A 1 115 ? 2.174 -10.900 5.314 1.00 86.44 115 ALA A O 1
ATOM 851 N N . ARG A 1 116 ? 0.401 -10.161 6.479 1.00 86.44 116 ARG A N 1
ATOM 852 C CA . ARG A 1 116 ? 1.016 -10.360 7.798 1.00 86.44 116 ARG A CA 1
ATOM 853 C C . ARG A 1 116 ? 1.277 -11.837 8.086 1.00 86.44 116 ARG A C 1
ATOM 855 O O . ARG A 1 116 ? 2.352 -12.155 8.587 1.00 86.44 116 ARG A O 1
ATOM 862 N N . GLU A 1 117 ? 0.331 -12.718 7.777 1.00 87.81 117 GLU A N 1
ATOM 863 C CA . GLU A 1 117 ? 0.487 -14.165 7.957 1.00 87.81 117 GLU A CA 1
ATOM 864 C C . GLU A 1 117 ? 1.592 -14.738 7.069 1.00 87.81 117 GLU A C 1
ATOM 866 O O . GLU A 1 117 ? 2.425 -15.501 7.554 1.00 87.81 117 GLU A O 1
ATOM 871 N N . ILE A 1 118 ? 1.645 -14.329 5.798 1.00 86.94 118 ILE A N 1
ATOM 872 C CA . ILE A 1 118 ? 2.713 -14.721 4.868 1.00 86.94 118 ILE A CA 1
ATOM 873 C C . ILE A 1 118 ? 4.058 -14.253 5.411 1.00 86.94 118 ILE A C 1
ATOM 875 O O . ILE A 1 118 ? 4.990 -15.039 5.489 1.00 86.94 118 ILE A O 1
ATOM 879 N N . ARG A 1 119 ? 4.158 -13.003 5.878 1.00 84.88 119 ARG A N 1
ATOM 880 C CA . ARG A 1 119 ? 5.399 -12.477 6.460 1.00 84.88 119 ARG A CA 1
ATOM 881 C C . ARG A 1 119 ? 5.834 -13.231 7.717 1.00 84.88 119 ARG A C 1
ATOM 883 O O . ARG A 1 119 ? 7.029 -13.337 7.970 1.00 84.88 119 ARG A O 1
ATOM 890 N N . LEU A 1 120 ? 4.886 -13.715 8.520 1.00 84.62 120 LEU A N 1
ATOM 891 C CA . LEU A 1 120 ? 5.188 -14.510 9.710 1.00 84.62 120 LEU A CA 1
ATOM 892 C C . LEU A 1 120 ? 5.714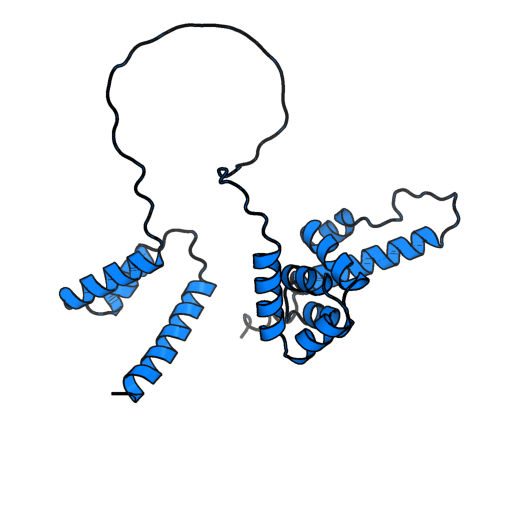 -15.902 9.334 1.00 84.62 120 LEU A C 1
ATOM 894 O O . LEU A 1 120 ? 6.660 -16.370 9.956 1.00 84.62 120 LEU A O 1
ATOM 898 N N . LYS A 1 121 ? 5.122 -16.524 8.307 1.00 79.44 121 LYS A N 1
ATOM 899 C CA . LYS A 1 121 ? 5.528 -17.832 7.767 1.00 79.44 121 LYS A CA 1
ATOM 900 C C . LYS A 1 121 ? 6.870 -17.766 7.030 1.00 79.44 121 LYS A C 1
ATOM 902 O O . LYS A 1 121 ? 7.691 -18.658 7.186 1.00 79.44 121 LYS A O 1
ATOM 907 N N . ASP A 1 122 ? 7.107 -16.681 6.294 1.00 71.75 122 ASP A N 1
ATOM 908 C CA . ASP A 1 122 ? 8.339 -16.407 5.545 1.00 71.75 122 ASP A CA 1
ATOM 909 C C . ASP A 1 122 ? 9.499 -15.955 6.443 1.00 71.75 122 ASP A C 1
ATOM 911 O O . ASP A 1 122 ? 10.595 -15.737 5.934 1.00 71.75 122 ASP A O 1
ATOM 915 N N . LYS A 1 123 ? 9.292 -15.740 7.751 1.00 61.12 123 LYS A N 1
ATOM 916 C CA . LYS A 1 123 ? 10.366 -15.307 8.648 1.00 61.12 123 LYS A CA 1
ATOM 917 C C . LYS A 1 123 ? 11.289 -16.503 8.920 1.00 61.12 123 LYS A C 1
ATOM 919 O O . LYS A 1 123 ? 10.907 -17.365 9.711 1.00 61.12 123 LYS A O 1
ATOM 924 N N . PRO A 1 124 ? 12.513 -16.570 8.355 1.00 49.75 124 PRO A N 1
ATOM 925 C CA . PRO A 1 124 ? 13.501 -17.492 8.889 1.00 49.75 124 PRO A CA 1
ATOM 926 C C . PRO A 1 124 ? 13.753 -17.099 10.349 1.00 49.75 124 PRO A C 1
ATOM 928 O O . PRO A 1 124 ? 13.838 -15.909 10.672 1.00 49.75 124 PRO A O 1
ATOM 931 N N . SER A 1 125 ? 13.845 -18.087 11.240 1.00 46.75 125 SER A N 1
ATOM 932 C CA . SER A 1 125 ? 14.306 -17.882 12.613 1.00 46.75 125 SER A CA 1
ATOM 933 C C . SER A 1 125 ? 15.734 -17.331 12.571 1.00 46.75 125 SER A C 1
ATOM 935 O O . SER A 1 125 ? 16.699 -18.088 12.527 1.00 46.75 125 SER A O 1
ATOM 937 N N . ALA A 1 126 ? 15.878 -16.009 12.515 1.00 46.00 126 ALA A N 1
ATOM 938 C CA . ALA A 1 126 ? 17.173 -15.357 12.561 1.00 46.00 126 ALA A CA 1
ATOM 939 C C . ALA A 1 126 ? 17.597 -15.186 14.032 1.00 46.00 126 ALA A C 1
ATOM 941 O O . ALA A 1 126 ? 16.811 -14.647 14.821 1.00 46.00 126 ALA A O 1
ATOM 942 N N . PRO A 1 127 ? 18.813 -15.625 14.410 1.00 41.38 127 PRO A N 1
ATOM 943 C CA . PRO A 1 127 ? 19.367 -15.376 15.732 1.00 41.38 127 PRO A CA 1
ATOM 944 C C . PRO A 1 127 ? 19.573 -13.871 15.933 1.00 41.38 127 PRO A C 1
ATOM 946 O O . PRO A 1 127 ? 19.870 -13.131 14.993 1.00 41.38 127 PRO A O 1
ATOM 949 N N . ALA A 1 128 ? 19.396 -13.426 17.175 1.00 42.22 128 ALA A N 1
ATOM 950 C CA . ALA A 1 128 ? 19.554 -12.042 17.590 1.00 42.22 128 ALA A CA 1
ATOM 951 C C . ALA A 1 128 ? 20.915 -11.469 17.162 1.00 42.22 128 ALA A C 1
ATOM 953 O O . ALA A 1 128 ? 21.956 -11.979 17.572 1.00 42.22 128 ALA A O 1
ATOM 954 N N . LYS A 1 129 ? 20.906 -10.373 16.394 1.00 34.91 129 LYS A N 1
ATOM 955 C CA . LYS A 1 129 ? 22.032 -9.436 16.308 1.00 34.91 129 LYS A CA 1
ATOM 956 C C . LYS A 1 129 ? 21.521 -7.995 16.307 1.00 34.91 129 LYS A C 1
ATOM 958 O O . LYS A 1 129 ? 20.748 -7.593 15.443 1.00 34.91 129 LYS A O 1
ATOM 963 N N . THR A 1 130 ? 21.910 -7.332 17.391 1.00 29.94 130 THR A N 1
ATOM 964 C CA . THR A 1 130 ? 22.312 -5.933 17.594 1.00 29.94 130 THR A CA 1
ATOM 965 C C . THR A 1 130 ? 22.061 -4.883 16.493 1.00 29.94 130 THR A C 1
ATOM 967 O O . THR A 1 130 ? 22.255 -5.148 15.307 1.00 29.94 130 THR A O 1
ATOM 970 N N . PRO A 1 131 ? 21.704 -3.643 16.896 1.00 36.22 131 PRO A N 1
ATOM 971 C CA . PRO A 1 131 ? 21.458 -2.525 15.990 1.00 36.22 131 PRO A CA 1
ATOM 972 C C . PRO A 1 131 ? 22.748 -2.078 15.288 1.00 36.22 131 PRO A C 1
ATOM 974 O O . PRO A 1 131 ? 23.750 -1.774 15.931 1.00 36.22 131 PRO A O 1
ATOM 977 N N . SER A 1 132 ? 22.700 -2.014 13.958 1.00 31.42 132 SER A N 1
ATOM 978 C CA . SER A 1 132 ? 23.724 -1.388 13.123 1.00 31.42 132 SER A CA 1
ATOM 979 C C . SER A 1 132 ? 23.374 0.091 12.949 1.00 31.42 132 SER A C 1
ATOM 981 O O . SER A 1 132 ? 22.373 0.428 12.319 1.00 31.42 132 SER A O 1
ATOM 983 N N . VAL A 1 133 ? 24.189 0.963 13.541 1.00 34.69 133 VAL A N 1
ATOM 984 C CA . VAL A 1 133 ? 24.301 2.380 13.161 1.00 34.69 133 VAL A CA 1
ATOM 985 C C . VAL A 1 133 ? 25.345 2.464 12.028 1.00 34.69 133 VAL A C 1
ATOM 987 O O . VAL A 1 133 ? 26.285 1.662 12.036 1.00 34.69 133 VAL A O 1
ATOM 990 N N . PRO A 1 134 ? 25.186 3.347 11.023 1.00 43.12 134 PRO A N 1
ATOM 991 C CA . PRO A 1 134 ? 25.951 3.290 9.780 1.00 43.12 134 PRO A CA 1
ATOM 992 C C . PRO A 1 134 ? 27.212 4.160 9.845 1.00 43.12 134 PRO A C 1
ATOM 994 O O . PRO A 1 134 ? 27.141 5.282 10.334 1.00 43.12 134 PRO A O 1
ATOM 997 N N . ALA A 1 135 ? 28.330 3.706 9.273 1.00 29.52 135 ALA A N 1
ATOM 998 C CA . ALA A 1 135 ? 29.363 4.598 8.740 1.00 29.52 135 ALA A CA 1
ATOM 999 C C . ALA A 1 135 ? 30.365 3.851 7.843 1.00 29.52 135 ALA A C 1
ATOM 1001 O O . ALA A 1 135 ? 30.878 2.801 8.209 1.00 29.52 135 ALA A O 1
ATOM 1002 N N . ALA A 1 136 ? 30.559 4.446 6.666 1.00 32.03 136 ALA A N 1
ATOM 1003 C CA . ALA A 1 136 ? 31.735 4.556 5.801 1.00 32.03 136 ALA A CA 1
ATOM 1004 C C . ALA A 1 136 ? 32.956 3.603 5.924 1.00 32.03 136 ALA A C 1
ATOM 1006 O O . ALA A 1 136 ? 33.444 3.245 6.988 1.00 32.03 136 ALA A O 1
ATOM 1007 N N . THR A 1 137 ? 33.463 3.305 4.727 1.00 30.00 137 THR A N 1
ATOM 1008 C CA . THR A 1 137 ? 34.619 2.528 4.232 1.00 30.00 137 THR A CA 1
ATOM 1009 C C . THR A 1 137 ? 36.022 2.966 4.764 1.00 30.00 137 THR A C 1
ATOM 1011 O O . THR A 1 137 ? 36.103 3.959 5.481 1.00 30.00 137 THR A O 1
ATOM 1014 N N . PRO A 1 138 ? 37.141 2.249 4.459 1.00 42.78 138 PRO A N 1
ATOM 1015 C CA . PRO A 1 138 ? 38.195 1.877 5.422 1.00 42.78 138 PRO A CA 1
ATOM 1016 C C . PRO A 1 138 ? 39.604 2.452 5.121 1.00 42.78 138 PRO A C 1
AT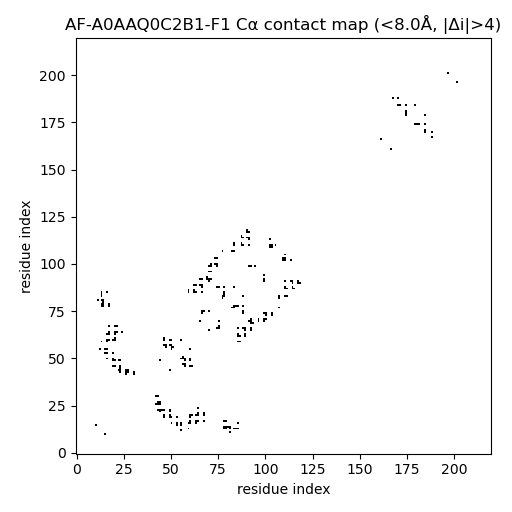OM 1018 O O . PRO A 1 138 ? 39.858 2.876 3.999 1.00 42.78 138 PRO A O 1
ATOM 1021 N N . ALA A 1 139 ? 40.553 2.359 6.071 1.00 30.08 139 ALA A N 1
ATOM 1022 C CA . ALA A 1 139 ? 42.005 2.263 5.801 1.00 30.08 139 ALA A CA 1
ATOM 1023 C C . ALA A 1 139 ? 42.856 1.929 7.060 1.00 30.08 139 ALA A C 1
ATOM 1025 O O . ALA A 1 139 ? 42.786 2.631 8.058 1.00 30.08 139 ALA A O 1
ATOM 1026 N N . LEU A 1 140 ? 43.659 0.859 6.936 1.00 31.02 140 LEU A N 1
ATOM 1027 C CA . LEU A 1 140 ? 45.065 0.638 7.355 1.00 31.02 140 LEU A CA 1
ATOM 1028 C C . LEU A 1 140 ? 45.583 0.942 8.794 1.00 31.02 140 LEU A C 1
ATOM 1030 O O . LEU A 1 140 ? 45.824 2.082 9.156 1.00 31.02 140 LEU A O 1
ATOM 1034 N N . GLN A 1 141 ? 45.865 -0.161 9.511 1.00 31.86 141 GLN A N 1
ATOM 1035 C CA . GLN A 1 141 ? 47.126 -0.616 10.162 1.00 31.86 141 GLN A CA 1
ATOM 1036 C C . GLN A 1 141 ? 47.948 0.243 11.166 1.00 31.86 141 GLN A C 1
ATOM 1038 O O . GLN A 1 141 ? 48.459 1.309 10.846 1.00 31.86 141 GLN A O 1
ATOM 1043 N N . ASP A 1 142 ? 48.217 -0.442 12.296 1.00 27.64 142 ASP A N 1
ATOM 1044 C CA . ASP A 1 142 ? 49.437 -0.533 13.131 1.00 27.64 142 ASP A CA 1
ATOM 1045 C C . ASP A 1 142 ? 49.698 0.355 14.374 1.00 27.64 142 ASP A C 1
ATOM 1047 O O . ASP A 1 142 ? 49.538 1.570 14.383 1.00 27.64 142 ASP A O 1
ATOM 1051 N N . VAL A 1 143 ? 50.257 -0.352 15.380 1.00 30.42 143 VAL A N 1
ATOM 1052 C CA . VAL A 1 143 ? 51.082 0.047 16.550 1.00 30.42 143 VAL A CA 1
ATOM 1053 C C . VAL A 1 143 ? 50.431 0.056 17.957 1.00 30.42 143 VAL A C 1
ATOM 1055 O O . VAL A 1 143 ? 49.886 1.040 18.436 1.00 30.42 143 VAL A O 1
ATOM 1058 N N . LEU A 1 144 ? 50.566 -1.105 18.621 1.00 27.22 144 LEU A N 1
ATOM 1059 C CA . LEU A 1 144 ? 51.175 -1.375 19.947 1.00 27.22 144 LEU A CA 1
ATOM 1060 C C . LEU A 1 144 ? 51.035 -0.390 21.148 1.00 27.22 144 LEU A C 1
ATOM 1062 O O . LEU A 1 144 ? 51.703 0.631 21.207 1.00 27.22 144 LEU A O 1
ATOM 1066 N N . LEU A 1 145 ? 50.374 -0.927 22.194 1.00 27.92 145 LEU A N 1
ATOM 1067 C CA . LEU A 1 145 ? 50.851 -1.181 23.580 1.00 27.92 145 LEU A CA 1
ATOM 1068 C C . LEU A 1 145 ? 50.875 -0.072 24.676 1.00 27.92 145 LEU A C 1
ATOM 1070 O O . LEU A 1 145 ? 51.542 0.943 24.543 1.00 27.92 145 LEU A O 1
ATOM 1074 N N . VAL A 1 146 ? 50.317 -0.471 25.843 1.00 29.84 146 VAL A N 1
ATOM 1075 C CA . VAL A 1 146 ? 50.500 0.023 27.242 1.00 29.84 146 VAL A CA 1
ATOM 1076 C C . VAL A 1 146 ? 49.754 1.340 27.556 1.00 29.84 146 VAL A C 1
ATOM 1078 O O . VAL A 1 146 ? 49.839 2.292 26.803 1.00 29.84 146 VAL A O 1
ATOM 1081 N N . GLU A 1 147 ? 48.894 1.464 28.577 1.00 30.59 147 GLU A N 1
ATOM 1082 C CA . GLU A 1 147 ? 49.165 1.271 30.009 1.00 30.59 147 GLU A CA 1
ATOM 1083 C C . GLU A 1 147 ? 47.867 1.108 30.834 1.00 30.59 147 GLU A C 1
ATOM 1085 O O . GLU A 1 147 ? 46.817 1.659 30.502 1.00 30.59 147 GLU A O 1
ATOM 1090 N N . GLN A 1 148 ? 47.940 0.323 31.912 1.00 32.81 148 GLN A N 1
ATOM 1091 C CA . GLN A 1 148 ? 46.861 0.056 32.868 1.00 32.81 148 GLN A CA 1
ATOM 1092 C C . GLN A 1 148 ? 46.857 1.088 34.004 1.00 32.81 148 GLN A C 1
ATOM 1094 O O . GLN A 1 148 ? 47.925 1.375 34.528 1.00 32.81 148 GLN A O 1
ATOM 1099 N N . ALA A 1 149 ? 45.680 1.505 34.490 1.00 28.11 149 ALA A N 1
ATOM 1100 C CA . ALA A 1 149 ? 45.416 1.690 35.929 1.00 28.11 149 ALA A CA 1
ATOM 1101 C C . ALA A 1 149 ? 43.943 2.053 36.197 1.00 28.11 149 ALA A C 1
ATOM 1103 O O . ALA A 1 149 ? 43.446 3.051 35.683 1.00 28.11 149 ALA A O 1
ATOM 1104 N N . GLY A 1 150 ? 43.275 1.276 37.062 1.00 27.88 150 GLY A N 1
ATOM 1105 C CA . GLY A 1 150 ? 42.040 1.696 37.743 1.00 27.88 150 GLY A CA 1
ATOM 1106 C C . GLY A 1 150 ? 40.991 0.602 37.985 1.00 27.88 150 GLY A C 1
ATOM 1107 O O . GLY A 1 150 ? 40.018 0.517 37.246 1.00 27.88 150 GLY A O 1
ATOM 1108 N N . LEU A 1 151 ? 41.169 -0.198 39.048 1.00 27.47 151 LEU A N 1
ATOM 1109 C CA . LEU A 1 151 ? 40.112 -0.914 39.803 1.00 27.47 151 LEU A CA 1
ATOM 1110 C C . LEU A 1 151 ? 38.913 0.050 40.047 1.00 27.47 151 LEU A C 1
ATOM 1112 O O . LEU A 1 151 ? 39.168 1.219 40.310 1.00 27.47 151 LEU A O 1
ATOM 1116 N N . GLN A 1 152 ? 37.607 -0.261 40.022 1.00 34.84 152 GLN A N 1
ATOM 1117 C CA . GLN A 1 152 ? 36.775 -1.395 40.478 1.00 34.84 152 GLN A CA 1
ATOM 1118 C C . GLN A 1 152 ? 35.278 -1.062 40.124 1.00 34.84 152 GLN A C 1
ATOM 1120 O O . GLN A 1 152 ? 35.035 -0.006 39.546 1.00 34.84 152 GLN A O 1
ATOM 1125 N N . PRO A 1 153 ? 34.249 -1.753 40.668 1.00 38.31 153 PRO A N 1
ATOM 1126 C CA . PRO A 1 153 ? 33.613 -3.020 40.294 1.00 38.31 153 PRO A CA 1
ATOM 1127 C C . PRO A 1 153 ? 32.299 -2.868 39.474 1.00 38.31 153 PRO A C 1
ATOM 1129 O O . PRO A 1 153 ? 31.762 -1.786 39.266 1.00 38.31 153 PRO A O 1
ATOM 1132 N N . ALA A 1 154 ? 31.755 -4.005 39.038 1.00 39.44 154 ALA A N 1
ATOM 1133 C CA . ALA A 1 154 ? 30.498 -4.143 38.305 1.00 39.44 154 ALA A CA 1
ATOM 1134 C C . ALA A 1 154 ? 29.227 -3.828 39.127 1.00 39.44 154 ALA A C 1
ATOM 1136 O O . ALA A 1 154 ? 29.069 -4.372 40.217 1.00 39.44 154 ALA A O 1
ATOM 1137 N N . ALA A 1 155 ? 28.298 -3.050 38.544 1.00 34.16 155 ALA A N 1
ATOM 1138 C CA . ALA A 1 155 ? 26.822 -3.194 38.566 1.00 34.16 155 ALA A CA 1
ATOM 1139 C C . ALA A 1 155 ? 26.147 -1.954 37.915 1.00 34.16 155 ALA A C 1
ATOM 1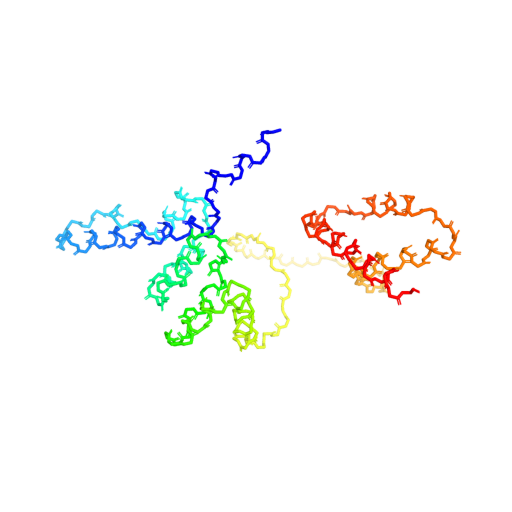141 O O . ALA A 1 155 ? 26.773 -0.898 37.888 1.00 34.16 155 ALA A O 1
ATOM 1142 N N . PRO A 1 156 ? 24.866 -1.987 37.483 1.00 39.72 156 PRO A N 1
ATOM 1143 C CA . PRO A 1 156 ? 23.991 -3.113 37.168 1.00 39.72 156 PRO A CA 1
ATOM 1144 C C . PRO A 1 156 ? 23.535 -3.097 35.691 1.00 39.72 156 PRO A C 1
ATOM 1146 O O . PRO A 1 156 ? 23.789 -2.172 34.924 1.00 39.72 156 PRO A O 1
ATOM 1149 N N . HIS A 1 157 ? 22.851 -4.166 35.287 1.00 35.12 157 HIS A N 1
ATOM 1150 C CA . HIS A 1 157 ? 22.208 -4.297 33.983 1.00 35.12 157 HIS A CA 1
ATOM 1151 C C . HIS A 1 157 ? 21.341 -3.076 33.653 1.00 35.12 157 HIS A C 1
ATOM 1153 O O . HIS A 1 157 ? 20.533 -2.647 34.478 1.00 35.12 157 HIS A O 1
ATOM 1159 N N . ALA A 1 158 ? 21.482 -2.565 32.427 1.00 36.59 158 ALA A N 1
ATOM 1160 C CA . ALA A 1 158 ? 20.579 -1.581 31.850 1.00 36.59 158 ALA A CA 1
ATOM 1161 C C . ALA A 1 158 ? 19.135 -2.068 32.027 1.00 36.59 158 ALA A C 1
ATOM 1163 O O . ALA A 1 158 ? 18.725 -3.059 31.417 1.00 36.59 158 ALA A O 1
ATOM 1164 N N . ALA A 1 159 ? 18.389 -1.394 32.903 1.00 41.00 159 ALA A N 1
ATOM 1165 C CA . ALA A 1 159 ? 16.974 -1.637 33.099 1.00 41.00 159 ALA A CA 1
ATOM 1166 C C . ALA A 1 159 ? 16.294 -1.526 31.733 1.00 41.00 159 ALA A C 1
ATOM 1168 O O . ALA A 1 159 ? 16.301 -0.463 31.108 1.00 41.00 159 ALA A O 1
ATOM 1169 N N . ALA A 1 160 ? 15.755 -2.642 31.242 1.00 47.53 160 ALA A N 1
ATOM 1170 C CA . ALA A 1 160 ? 14.922 -2.649 30.056 1.00 47.53 160 ALA A CA 1
ATOM 1171 C C . ALA A 1 160 ? 13.808 -1.622 30.285 1.00 47.53 160 ALA A C 1
ATOM 1173 O O . ALA A 1 160 ? 12.955 -1.823 31.152 1.00 47.53 160 ALA A O 1
ATOM 1174 N N . LYS A 1 161 ? 13.859 -0.491 29.566 1.00 55.94 161 LYS A N 1
ATOM 1175 C CA . LYS A 1 161 ? 12.811 0.531 29.619 1.00 55.94 161 LYS A CA 1
ATOM 1176 C C . LYS A 1 161 ? 11.490 -0.195 29.360 1.00 55.94 161 LYS A C 1
ATOM 1178 O O . LYS A 1 161 ? 11.322 -0.787 28.291 1.00 55.94 161 LYS A O 1
ATOM 1183 N N . LYS A 1 162 ? 10.604 -0.237 30.364 1.00 49.88 162 LYS A N 1
ATOM 1184 C CA . LYS A 1 162 ? 9.305 -0.912 30.251 1.00 49.88 162 LYS A CA 1
ATOM 1185 C C . LYS A 1 162 ? 8.607 -0.377 28.990 1.00 49.88 162 LYS A C 1
ATOM 1187 O O . LYS A 1 162 ? 8.679 0.829 28.746 1.00 49.88 162 LYS A O 1
ATOM 1192 N N . PRO A 1 163 ? 7.968 -1.223 28.162 1.00 63.38 163 PRO A N 1
ATOM 1193 C CA . PRO A 1 163 ? 7.264 -0.747 26.975 1.00 63.38 163 PRO A CA 1
ATOM 1194 C C . PRO A 1 163 ? 6.255 0.327 27.387 1.00 63.38 163 PRO A C 1
ATOM 1196 O O . PRO A 1 163 ? 5.504 0.113 28.334 1.00 63.38 163 PRO A O 1
ATOM 1199 N N . THR A 1 164 ? 6.238 1.462 26.682 1.00 64.62 164 THR A N 1
ATOM 1200 C CA . THR A 1 164 ? 5.477 2.683 27.014 1.00 64.62 164 THR A CA 1
ATOM 1201 C C . THR A 1 164 ? 4.048 2.401 27.483 1.00 64.62 164 THR A C 1
ATOM 1203 O O . THR A 1 164 ? 3.594 2.994 28.451 1.00 64.62 164 THR A O 1
ATOM 1206 N N . ALA A 1 165 ? 3.370 1.422 26.874 1.00 62.69 165 ALA A N 1
ATOM 1207 C CA . ALA A 1 165 ? 2.029 0.992 27.263 1.00 62.69 165 ALA A CA 1
ATOM 1208 C C . ALA A 1 165 ? 1.915 0.505 28.721 1.00 62.69 165 ALA A C 1
ATOM 1210 O O . ALA A 1 165 ? 0.944 0.838 29.386 1.00 62.69 165 ALA A O 1
ATOM 1211 N N . LEU A 1 166 ? 2.891 -0.250 29.238 1.00 66.56 166 LEU A N 1
ATOM 1212 C CA . LEU A 1 166 ? 2.880 -0.696 30.637 1.00 66.56 166 LEU A CA 1
ATOM 1213 C C . LEU A 1 166 ? 3.058 0.476 31.600 1.00 66.56 166 LEU A C 1
ATOM 1215 O O . LEU A 1 166 ? 2.415 0.502 32.641 1.00 66.56 166 LEU A O 1
ATOM 1219 N N . LYS A 1 167 ? 3.866 1.474 31.227 1.00 69.75 167 LYS A N 1
ATOM 1220 C CA . LYS A 1 167 ? 4.047 2.676 32.045 1.00 69.75 167 LYS A CA 1
ATOM 1221 C C . LYS A 1 167 ? 2.761 3.510 32.127 1.00 69.75 167 LYS A C 1
ATOM 1223 O O . LYS A 1 167 ? 2.449 4.023 33.192 1.00 69.75 167 LYS A O 1
ATOM 1228 N N . LEU A 1 168 ? 1.982 3.572 31.040 1.00 71.75 168 LEU A N 1
ATOM 1229 C CA . LEU A 1 168 ? 0.658 4.212 31.042 1.00 71.75 168 LEU A CA 1
ATOM 1230 C C . LEU A 1 168 ? -0.303 3.538 32.030 1.00 71.75 168 LEU A C 1
ATOM 1232 O O . LEU A 1 168 ? -0.985 4.227 32.780 1.00 71.75 168 LEU A O 1
ATOM 1236 N N . PHE A 1 169 ? -0.350 2.202 32.042 1.00 75.00 169 PHE A N 1
ATOM 1237 C CA . PHE A 1 169 ? -1.207 1.463 32.973 1.00 75.00 169 PHE A CA 1
ATOM 1238 C C . PHE A 1 169 ? -0.761 1.627 34.428 1.00 75.00 169 PHE A C 1
ATOM 1240 O O . PHE A 1 169 ? -1.609 1.820 35.290 1.00 75.00 169 PHE A O 1
ATOM 1247 N N . GLU A 1 170 ? 0.547 1.600 34.695 1.00 78.12 170 GLU A N 1
ATOM 1248 C CA . GLU A 1 170 ? 1.092 1.830 36.040 1.00 78.12 170 GLU A CA 1
ATOM 1249 C C . GLU A 1 170 ? 0.749 3.237 36.559 1.00 78.12 170 GLU A C 1
ATOM 1251 O O . GLU A 1 170 ? 0.315 3.377 37.699 1.00 78.12 170 GLU A O 1
ATOM 1256 N N . LEU A 1 171 ? 0.877 4.269 35.717 1.00 73.75 171 LEU A N 1
ATOM 1257 C CA . LEU A 1 171 ? 0.524 5.644 36.087 1.00 73.75 171 LEU A CA 1
ATOM 1258 C C . LEU A 1 171 ? -0.985 5.832 36.284 1.00 73.75 171 LEU A C 1
ATOM 1260 O O . LEU A 1 171 ? -1.396 6.544 37.197 1.00 73.75 171 LEU A O 1
ATOM 1264 N N . ALA A 1 172 ? -1.813 5.176 35.468 1.00 76.75 172 ALA A N 1
ATOM 1265 C CA . ALA A 1 172 ? -3.264 5.201 35.637 1.00 76.75 172 ALA A CA 1
ATOM 1266 C C . ALA A 1 172 ? -3.707 4.512 36.941 1.00 76.75 172 ALA A C 1
ATOM 1268 O O . ALA A 1 172 ? -4.570 5.036 37.641 1.00 76.75 172 ALA A O 1
ATOM 1269 N N . ASP A 1 173 ? -3.107 3.371 37.290 1.00 79.31 173 ASP A N 1
ATOM 1270 C CA . ASP A 1 173 ? -3.405 2.645 38.532 1.00 79.31 173 ASP A CA 1
ATOM 1271 C C . ASP A 1 173 ? -3.000 3.459 39.772 1.00 79.31 173 ASP A C 1
ATOM 1273 O O . ASP A 1 173 ? -3.797 3.644 40.690 1.00 79.31 173 ASP A O 1
ATOM 1277 N N . GLN A 1 174 ? -1.804 4.057 39.755 1.00 78.75 174 GLN A N 1
ATOM 1278 C CA . GLN A 1 174 ? -1.353 4.971 40.811 1.00 78.75 174 GLN A CA 1
ATOM 1279 C C . GLN A 1 174 ? -2.292 6.169 40.972 1.00 78.75 174 GLN A C 1
ATOM 1281 O O . GLN A 1 174 ? -2.681 6.512 42.086 1.00 78.75 174 GLN A O 1
ATOM 1286 N N . ALA A 1 175 ? -2.709 6.782 39.864 1.00 78.12 175 ALA A N 1
ATOM 1287 C CA . ALA A 1 175 ? -3.631 7.905 39.905 1.00 78.12 175 ALA A CA 1
ATOM 1288 C C . ALA A 1 175 ? -5.004 7.540 40.484 1.00 78.12 175 ALA A C 1
ATOM 1290 O O . ALA A 1 175 ? -5.564 8.330 41.242 1.00 78.12 175 ALA A O 1
ATOM 1291 N N . MET A 1 176 ? -5.531 6.351 40.171 1.00 77.88 176 MET A N 1
ATOM 1292 C CA . MET A 1 176 ? -6.778 5.862 40.767 1.00 77.88 176 MET A CA 1
ATOM 1293 C C . MET A 1 176 ? -6.635 5.628 42.274 1.00 77.88 176 MET A C 1
ATOM 1295 O O . MET A 1 176 ? -7.539 5.980 43.028 1.00 77.88 176 MET A O 1
ATOM 1299 N N . GLN A 1 177 ? -5.506 5.073 42.723 1.00 80.62 177 GLN A N 1
ATOM 1300 C CA . GLN A 1 177 ? -5.237 4.832 44.148 1.00 80.62 177 GLN A CA 1
ATOM 1301 C C . GLN A 1 177 ? -5.082 6.135 44.942 1.00 80.62 177 GLN A C 1
ATOM 1303 O O . GLN A 1 177 ? -5.505 6.217 46.093 1.00 80.62 177 GLN A O 1
ATOM 1308 N N . GLU A 1 178 ? -4.504 7.160 44.321 1.00 81.50 178 GLU A N 1
ATOM 1309 C CA . GLU A 1 178 ? -4.297 8.480 44.920 1.00 81.50 178 GLU A CA 1
ATOM 1310 C C . GLU A 1 178 ? -5.495 9.429 44.734 1.00 81.50 178 GLU A C 1
ATOM 1312 O O . GLU A 1 178 ? -5.471 10.548 45.244 1.00 81.50 178 GLU A O 1
ATOM 1317 N N . GL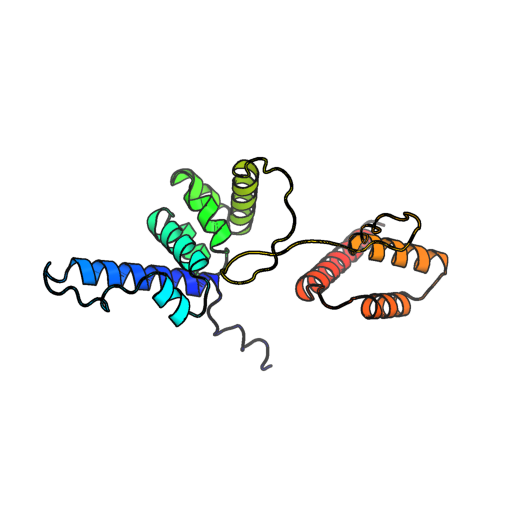Y A 1 179 ? -6.540 9.004 44.013 1.00 80.56 179 GLY A N 1
ATOM 1318 C CA . GLY A 1 179 ? -7.722 9.822 43.730 1.00 80.56 179 GLY A CA 1
ATOM 1319 C C . GLY A 1 179 ? -7.420 11.062 42.885 1.00 80.56 179 GLY A C 1
ATOM 1320 O O . GLY A 1 179 ? -8.074 12.090 43.052 1.00 80.56 179 GLY A O 1
ATOM 1321 N N . ARG A 1 180 ? -6.407 11.005 42.012 1.00 77.06 180 ARG A N 1
ATOM 1322 C CA . ARG A 1 180 ? -6.068 12.135 41.141 1.00 77.06 180 ARG A CA 1
ATOM 1323 C C . ARG A 1 180 ? -7.111 12.315 40.047 1.00 77.06 180 ARG A C 1
ATOM 1325 O O . ARG A 1 180 ? -7.579 11.348 39.446 1.00 77.06 180 ARG A O 1
ATOM 1332 N N . GLU A 1 181 ? -7.373 13.575 39.720 1.00 77.69 181 GLU A N 1
ATOM 1333 C CA . GLU A 1 181 ? -8.207 13.935 38.580 1.00 77.69 181 GLU A CA 1
ATOM 1334 C C . GLU A 1 181 ? -7.570 13.456 37.263 1.00 77.69 181 GLU A C 1
ATOM 1336 O O . GLU A 1 181 ? -6.367 13.658 37.049 1.00 77.69 181 GLU A O 1
ATOM 1341 N N . PRO A 1 182 ? -8.352 12.862 36.345 1.00 74.94 182 PRO A N 1
ATOM 1342 C CA . PRO A 1 182 ? -7.843 12.260 35.111 1.00 74.94 182 PRO A CA 1
ATOM 1343 C C . PRO A 1 182 ? -7.133 13.270 34.197 1.00 74.94 182 PRO A C 1
ATOM 1345 O O . PRO A 1 182 ? -6.233 12.894 33.448 1.00 74.94 182 PRO A O 1
ATOM 1348 N N . GLU A 1 183 ? -7.498 14.551 34.281 1.00 75.06 183 GLU A N 1
ATOM 1349 C CA . GLU A 1 183 ? -6.853 15.645 33.545 1.00 75.06 183 GLU A CA 1
ATOM 1350 C C . GLU A 1 183 ? -5.393 15.834 33.978 1.00 75.06 183 GLU A C 1
ATOM 1352 O O . GLU A 1 183 ? -4.497 15.883 33.137 1.00 75.06 183 GLU A O 1
ATOM 1357 N N . SER A 1 184 ? -5.129 15.820 35.288 1.00 75.75 184 SER A N 1
ATOM 1358 C CA . SER A 1 184 ? -3.773 15.938 35.840 1.00 75.75 184 SER A CA 1
ATOM 1359 C C . SER A 1 184 ? -2.891 14.748 35.446 1.00 75.75 184 SER A C 1
ATOM 1361 O O . SER A 1 184 ? -1.698 14.897 35.176 1.00 75.75 184 SER A O 1
ATOM 1363 N N . VAL A 1 185 ? -3.486 13.557 35.355 1.00 73.31 185 VAL A N 1
ATOM 1364 C CA . VAL A 1 185 ? -2.799 12.344 34.890 1.00 73.31 185 VAL A CA 1
ATOM 1365 C C . VAL A 1 185 ? -2.455 12.454 33.409 1.00 73.31 185 VAL A C 1
ATOM 1367 O O . VAL A 1 185 ? -1.345 12.105 33.017 1.00 73.31 185 VAL A O 1
ATOM 1370 N N . ALA A 1 186 ? -3.374 12.960 32.584 1.00 74.38 186 ALA A N 1
ATOM 1371 C CA . ALA A 1 186 ? -3.134 13.166 31.160 1.00 74.38 186 ALA A CA 1
ATOM 1372 C C . ALA A 1 186 ? -2.001 14.175 30.912 1.00 74.38 186 ALA A C 1
ATOM 1374 O O . ALA A 1 186 ? -1.157 13.938 30.049 1.00 74.38 186 ALA A O 1
ATOM 1375 N N . GLU A 1 187 ? -1.932 15.252 31.695 1.00 74.19 187 GLU A N 1
ATOM 1376 C CA . GLU A 1 187 ? -0.835 16.224 31.627 1.00 74.19 187 GLU A CA 1
ATOM 1377 C C . GLU A 1 187 ? 0.512 15.613 32.026 1.00 74.19 187 GLU A C 1
ATOM 1379 O O . GLU A 1 187 ? 1.495 15.769 31.300 1.00 74.19 187 GLU A O 1
ATOM 1384 N N . ALA A 1 188 ? 0.560 14.864 33.133 1.00 68.75 188 ALA A N 1
ATOM 1385 C CA . ALA A 1 188 ? 1.769 14.163 33.563 1.00 68.75 188 ALA A CA 1
ATOM 1386 C C . ALA A 1 188 ? 2.235 13.142 32.515 1.00 68.75 188 ALA A C 1
ATOM 1388 O O . ALA A 1 188 ? 3.423 13.045 32.212 1.00 68.75 188 ALA A O 1
ATOM 1389 N N . LEU A 1 189 ? 1.287 12.425 31.907 1.00 69.81 189 LEU A N 1
ATOM 1390 C CA . LEU A 1 189 ? 1.561 11.505 30.815 1.00 69.81 189 LEU A CA 1
ATOM 1391 C C . LEU A 1 189 ? 2.178 12.224 29.624 1.00 69.81 189 LEU A C 1
ATOM 1393 O O . LEU A 1 189 ? 3.233 11.797 29.172 1.00 69.81 189 LEU A O 1
ATOM 1397 N N . LEU A 1 190 ? 1.559 13.311 29.149 1.00 70.62 190 LEU A N 1
ATOM 1398 C CA . LEU A 1 190 ? 2.049 14.116 28.026 1.00 70.62 190 LEU A CA 1
ATOM 1399 C C . LEU A 1 190 ? 3.445 14.695 28.288 1.00 70.62 190 LEU A C 1
ATOM 1401 O O . LEU A 1 190 ? 4.259 14.723 27.369 1.00 70.62 190 LEU A O 1
ATOM 1405 N N . ALA A 1 191 ? 3.736 15.108 29.523 1.00 68.81 191 ALA A N 1
ATOM 1406 C CA . ALA A 1 191 ? 5.055 15.596 29.922 1.00 68.81 191 ALA A CA 1
ATOM 1407 C C . ALA A 1 191 ? 6.126 14.489 29.925 1.00 68.81 191 ALA A C 1
ATOM 1409 O O . ALA A 1 191 ? 7.295 14.761 29.658 1.00 68.81 191 ALA A O 1
ATOM 1410 N N . GLU A 1 192 ? 5.735 13.240 30.198 1.00 64.62 192 GLU A N 1
ATOM 1411 C CA . GLU A 1 192 ? 6.614 12.067 30.138 1.00 64.62 192 GLU A CA 1
ATOM 1412 C C . GLU A 1 192 ? 6.746 11.448 28.735 1.00 64.62 192 GLU A C 1
ATOM 1414 O O . GLU A 1 192 ? 7.598 10.574 28.531 1.00 64.62 192 GLU A O 1
ATOM 1419 N N . LEU A 1 193 ? 5.924 11.858 27.760 1.00 64.75 193 LEU A N 1
ATOM 1420 C CA . LEU A 1 193 ? 6.050 11.411 26.371 1.00 64.75 193 LEU A CA 1
ATOM 1421 C C . LEU A 1 193 ? 7.294 12.054 25.731 1.00 64.75 193 LEU A C 1
ATOM 1423 O O . LEU A 1 193 ? 7.205 13.056 25.029 1.00 64.75 193 LEU A O 1
ATOM 1427 N N . GLU A 1 194 ? 8.469 11.465 25.963 1.00 55.38 194 GLU A N 1
ATOM 1428 C CA . GLU A 1 194 ? 9.703 11.814 25.248 1.00 55.38 194 GLU A CA 1
ATOM 1429 C C . GLU A 1 194 ? 9.539 11.678 23.715 1.00 55.38 194 GLU A C 1
ATOM 1431 O O . GLU A 1 194 ? 8.729 10.889 23.206 1.00 55.38 194 GLU A O 1
ATOM 1436 N N . GLU A 1 195 ? 10.356 12.430 22.966 1.00 53.91 195 GLU A N 1
ATOM 1437 C CA . GLU A 1 195 ? 10.435 12.386 21.502 1.00 53.91 195 GLU A CA 1
ATOM 1438 C C . GLU A 1 195 ? 10.586 10.946 20.980 1.00 53.91 195 GLU A C 1
ATOM 1440 O O . GLU A 1 195 ? 11.529 10.226 21.308 1.00 53.91 195 GLU A O 1
ATOM 1445 N N . GLY A 1 196 ? 9.652 10.522 20.125 1.00 51.75 196 GLY A N 1
ATOM 1446 C CA . GLY A 1 196 ? 9.672 9.197 19.491 1.00 51.75 196 GLY A CA 1
ATOM 1447 C C . GLY A 1 196 ? 8.350 8.437 19.562 1.00 51.75 196 GLY A C 1
ATOM 1448 O O . GLY A 1 196 ? 8.205 7.397 18.915 1.00 51.75 196 GLY A O 1
ATOM 1449 N N . ILE A 1 197 ? 7.362 8.949 20.297 1.00 61.97 197 ILE A N 1
ATOM 1450 C CA . ILE A 1 197 ? 6.008 8.394 20.272 1.00 61.97 197 ILE A CA 1
ATOM 1451 C C . ILE A 1 197 ? 5.298 8.869 19.004 1.00 61.97 197 ILE A C 1
ATOM 1453 O O . ILE A 1 197 ? 5.141 10.062 18.742 1.00 61.97 197 ILE A O 1
ATOM 1457 N N . ASP A 1 198 ? 4.872 7.902 18.193 1.00 68.25 198 ASP A N 1
ATOM 1458 C CA . ASP A 1 198 ? 4.058 8.153 17.010 1.00 68.25 198 ASP A CA 1
ATOM 1459 C C . ASP A 1 198 ? 2.705 8.733 17.448 1.00 68.25 198 ASP A C 1
ATOM 1461 O O . ASP A 1 198 ? 1.837 8.030 17.978 1.00 68.25 198 ASP A O 1
ATOM 1465 N N . HIS A 1 199 ? 2.544 10.038 17.233 1.00 70.12 199 HIS A N 1
ATOM 1466 C CA . HIS A 1 199 ? 1.374 10.801 17.651 1.00 70.12 199 HIS A CA 1
ATOM 1467 C C . HIS A 1 199 ? 0.092 10.266 17.002 1.00 70.12 199 HIS A C 1
ATOM 1469 O O . HIS A 1 199 ? -0.965 10.271 17.629 1.00 70.12 199 HIS A O 1
ATOM 1475 N N . GLN A 1 200 ? 0.173 9.740 15.774 1.00 70.62 200 GLN A N 1
ATOM 1476 C CA . GLN A 1 200 ? -0.986 9.167 15.088 1.00 70.62 200 GLN A CA 1
ATOM 1477 C C . GLN A 1 200 ? -1.444 7.882 15.773 1.00 70.62 200 GLN A C 1
ATOM 1479 O O . GLN A 1 200 ? -2.639 7.651 15.952 1.00 70.62 200 GLN A O 1
ATOM 1484 N N . ARG A 1 201 ? -0.490 7.054 16.206 1.00 72.06 201 ARG A N 1
ATOM 1485 C CA . ARG A 1 201 ? -0.791 5.830 16.949 1.00 72.06 201 ARG A CA 1
ATOM 1486 C C . ARG A 1 201 ? -1.377 6.131 18.327 1.00 72.06 201 ARG A C 1
ATOM 1488 O O . ARG A 1 201 ? -2.272 5.405 18.762 1.00 72.06 201 ARG A O 1
ATOM 1495 N N . LEU A 1 202 ? -0.896 7.175 19.003 1.00 77.62 202 LEU A N 1
ATOM 1496 C CA . LEU A 1 202 ? -1.449 7.609 20.285 1.00 77.62 202 LEU A CA 1
ATOM 1497 C C . LEU A 1 202 ? -2.902 8.075 20.129 1.00 77.62 202 LEU A C 1
ATOM 1499 O O . LEU A 1 202 ? -3.775 7.559 20.820 1.00 77.62 202 LEU A O 1
ATOM 1503 N N . LEU A 1 203 ? -3.170 8.958 19.162 1.00 81.25 203 LEU A N 1
ATOM 1504 C CA . LEU A 1 203 ? -4.521 9.442 18.862 1.00 81.25 203 LEU A CA 1
ATOM 1505 C C . LEU A 1 203 ? -5.484 8.298 18.531 1.00 81.25 203 LEU A C 1
ATOM 1507 O O . LEU A 1 203 ? -6.559 8.209 19.116 1.00 81.25 203 LEU A O 1
ATOM 1511 N N . PHE A 1 204 ? -5.068 7.362 17.677 1.00 81.06 204 PHE A N 1
ATOM 1512 C CA . PHE A 1 204 ? -5.890 6.196 17.356 1.00 81.06 204 PHE A CA 1
ATOM 1513 C C . PHE A 1 204 ? -6.162 5.314 18.586 1.00 81.06 204 PHE A C 1
ATOM 1515 O O . PHE A 1 204 ? -7.257 4.783 18.752 1.00 81.06 204 PHE A O 1
ATOM 1522 N N . THR A 1 205 ? -5.178 5.157 19.476 1.00 80.56 205 THR A N 1
ATOM 1523 C CA . THR A 1 205 ? -5.359 4.384 20.716 1.00 80.56 205 THR A CA 1
ATOM 1524 C C . THR A 1 205 ? -6.378 5.055 21.641 1.00 80.56 205 THR A C 1
ATOM 1526 O O . THR A 1 205 ? -7.199 4.361 22.239 1.00 80.56 205 THR A O 1
ATOM 1529 N N . ILE A 1 206 ? -6.375 6.390 21.709 1.00 83.62 206 ILE A N 1
ATOM 1530 C CA . ILE A 1 206 ? -7.367 7.173 22.456 1.00 83.62 206 ILE A CA 1
ATOM 1531 C C . ILE A 1 206 ? -8.766 6.992 21.851 1.00 83.62 206 ILE A C 1
ATOM 1533 O O . ILE A 1 206 ? -9.708 6.715 22.587 1.00 83.62 206 ILE A O 1
ATOM 1537 N N . GLU A 1 207 ? -8.915 7.064 20.525 1.00 84.81 207 GLU A N 1
ATOM 1538 C CA . GLU A 1 207 ? -10.206 6.833 19.852 1.00 84.81 207 GLU A CA 1
ATOM 1539 C C . GLU A 1 207 ? -10.771 5.436 20.147 1.00 84.81 207 GLU A C 1
ATOM 1541 O O . GLU A 1 207 ? -11.952 5.282 20.465 1.00 84.81 207 GLU A O 1
ATOM 1546 N N . VAL A 1 208 ? -9.918 4.408 20.107 1.00 84.75 208 VAL A N 1
ATOM 1547 C CA . VAL A 1 208 ? -10.310 3.044 20.483 1.00 84.75 208 VAL A CA 1
ATOM 1548 C C . VAL A 1 208 ? -10.744 2.984 21.949 1.00 84.75 208 VAL A C 1
ATOM 1550 O O . VAL A 1 208 ? -11.756 2.354 22.251 1.00 84.75 208 VAL A O 1
ATOM 1553 N N . ALA A 1 209 ? -10.015 3.640 22.855 1.00 84.81 209 ALA A N 1
ATOM 1554 C CA . ALA A 1 209 ? -10.355 3.676 24.275 1.00 84.81 209 ALA A CA 1
ATOM 1555 C C . ALA A 1 209 ? -11.702 4.374 24.535 1.00 84.81 209 ALA A C 1
ATOM 1557 O O . ALA A 1 209 ? -12.490 3.876 25.336 1.00 84.81 209 ALA A O 1
ATOM 1558 N N . ILE A 1 210 ? -12.010 5.459 23.817 1.00 85.31 210 ILE A N 1
ATOM 1559 C CA . ILE A 1 210 ? -13.305 6.155 23.892 1.00 85.31 210 ILE A CA 1
ATOM 1560 C C . ILE A 1 210 ? -14.442 5.218 23.475 1.00 85.31 210 ILE A C 1
ATOM 1562 O O . ILE A 1 210 ? -15.395 5.027 24.227 1.00 85.31 210 ILE A O 1
ATOM 1566 N N . HIS A 1 211 ? -14.314 4.560 22.322 1.00 86.38 211 HIS A N 1
ATOM 1567 C CA . HIS A 1 211 ? -15.331 3.610 21.870 1.00 86.38 211 HIS A CA 1
ATOM 1568 C C . HIS A 1 211 ? -15.471 2.397 22.796 1.00 86.38 211 HIS A C 1
ATOM 1570 O O . HIS A 1 211 ? -16.563 1.848 22.933 1.00 86.38 211 HIS A O 1
ATOM 1576 N N . LEU A 1 212 ? -14.382 1.952 23.428 1.00 82.62 212 LEU A N 1
ATOM 1577 C CA . LEU A 1 212 ? -14.436 0.891 24.431 1.00 82.62 212 LEU A CA 1
ATOM 1578 C C . LEU A 1 212 ? -15.165 1.345 25.691 1.00 82.62 212 LEU A C 1
ATOM 1580 O O . LEU A 1 212 ? -16.013 0.596 26.165 1.00 82.62 212 LEU A O 1
ATOM 1584 N N . ARG A 1 213 ? -14.886 2.555 26.191 1.00 82.81 213 ARG A N 1
ATOM 1585 C CA . ARG A 1 213 ? -15.591 3.137 27.338 1.00 82.81 213 ARG A CA 1
ATOM 1586 C C . ARG A 1 213 ? -17.094 3.102 27.104 1.00 82.81 213 ARG A C 1
ATOM 1588 O O . ARG A 1 213 ? -17.791 2.511 27.914 1.00 82.81 213 ARG A O 1
ATOM 1595 N N . ASP A 1 214 ? -17.562 3.623 25.971 1.00 83.25 214 ASP A N 1
ATOM 1596 C CA . ASP A 1 214 ? -18.996 3.701 25.668 1.00 83.25 214 ASP A CA 1
ATOM 1597 C C . ASP A 1 214 ? -19.664 2.310 25.659 1.00 83.25 214 ASP A C 1
ATOM 1599 O O . ASP A 1 214 ? -20.816 2.151 26.058 1.00 83.25 214 ASP A O 1
ATOM 1603 N N . ARG A 1 215 ? -18.930 1.271 25.237 1.00 83.88 215 ARG A N 1
ATOM 1604 C CA . ARG A 1 215 ? -19.418 -0.118 25.235 1.00 83.88 215 ARG A CA 1
ATOM 1605 C C . ARG A 1 215 ? -19.353 -0.792 26.599 1.00 83.88 215 ARG A C 1
ATOM 1607 O O . ARG A 1 215 ? -20.155 -1.688 26.838 1.00 83.88 215 ARG A O 1
ATOM 1614 N N . VAL A 1 216 ? -18.392 -0.427 27.442 1.00 84.00 216 VAL A N 1
ATOM 1615 C CA . VAL A 1 216 ? -18.290 -0.924 28.820 1.00 84.00 216 VAL A CA 1
ATOM 1616 C C . VAL A 1 216 ? -19.398 -0.299 29.661 1.00 84.00 216 VAL A C 1
ATOM 1618 O O . VAL A 1 216 ? -20.170 -1.030 30.263 1.00 84.00 216 VAL A O 1
ATOM 1621 N N . THR A 1 217 ? -19.579 1.020 29.581 1.00 78.19 217 THR A N 1
ATOM 1622 C CA . THR A 1 217 ? -20.634 1.742 30.309 1.00 78.19 217 THR A CA 1
ATOM 1623 C C . THR A 1 217 ? -22.047 1.387 29.857 1.00 78.19 217 THR A C 1
ATOM 1625 O O . THR A 1 217 ? -22.988 1.603 30.600 1.00 78.19 217 THR A O 1
ATOM 1628 N N . ALA A 1 218 ? -22.222 0.883 28.632 1.00 78.94 218 ALA A N 1
ATOM 1629 C CA . ALA A 1 218 ? -23.516 0.391 28.149 1.00 78.94 218 ALA A CA 1
ATOM 1630 C C . ALA A 1 218 ? -23.824 -1.052 28.593 1.00 78.94 218 ALA A C 1
ATOM 1632 O O . ALA A 1 218 ? -24.872 -1.592 28.235 1.00 78.94 218 ALA A O 1
ATOM 1633 N N . ARG A 1 219 ? -22.875 -1.714 29.262 1.00 72.62 219 ARG A N 1
ATOM 1634 C CA . ARG A 1 219 ? -22.953 -3.121 29.664 1.00 72.62 219 ARG A CA 1
ATOM 1635 C C . ARG A 1 219 ? -23.141 -3.301 31.174 1.00 72.62 219 ARG A C 1
ATOM 1637 O O . ARG A 1 219 ? -23.519 -4.401 31.573 1.00 72.62 219 ARG A O 1
ATOM 1644 N N . ASP A 1 220 ? -22.889 -2.243 31.938 1.00 50.50 220 ASP A N 1
ATOM 1645 C CA . ASP A 1 220 ? -23.254 -2.071 33.348 1.00 50.50 220 ASP A CA 1
ATOM 1646 C C . ASP A 1 220 ? -24.618 -1.367 33.461 1.00 50.50 220 ASP A C 1
ATOM 1648 O O . ASP A 1 220 ? -25.370 -1.692 34.408 1.00 50.50 220 ASP A O 1
#

Secondary structure (DSSP, 8-state):
--HHHHTTSSPPHHHHHHHHHHHHHHHHHHHHHS-TT---TTSS--HHHHHHHTTS-HHHHHHHHHHHHHS-HHHHHHHHTTSS-HHHHHHHHTS-HHHHHHHHHT-HHHHHHHHHHHHHHT---PPP-----------------------------------HHHHHHHHHHHHHHTT--HHHHHHHHHHH--TT--HHHHHHHHHHHHHHHHHHHTT-

Sequence (220 aa):
MLSLNLHRRQLSIAQRAVIAAELSALREREAKASAPGETSHDSAMGIEQAAKLLGISPRSVSSASRVVREGVPELVEAVRTGRVSVSAAEHVSKLDRTRQQEICAKGALALSKAAREIRLKDKPSAPAKTPSVPAATPALQDVLLVEQAGLQPAAPHAAAKKPTALKLFELADQAMQEGREPESVAEALLAELEEGIDHQRLLFTIEVAIHLRDRVTARD

Foldseek 3Di:
DPPVVVVVPDQDLLQLLLVLLVVQVVLVVVVVVPDPPPPPVPRRCQLVNSCVVSVHDSVSNVLSNLCVVQNDPLLNVCSNVVLEHSQLSSLLSVDDHVSRVVQSVVHSVSSSVVSVVSVVVPDDPDDDDDDDDDDDDDDDDDDDDDDDDDDDDDDDDDPPPPPLVVVLVVLVVVCVVVVHDVVVSVVVSVVPPPPDDDVVVVVVVVVVVVVVVVVVVVVD